Protein AF-0000000084429636 (afdb_homodimer)

Structure (mmCIF, N/CA/C/O backbone):
data_AF-0000000084429636-model_v1
#
loop_
_entity.id
_entity.type
_entity.pdbx_description
1 polymer 'Carbonic anhydrase'
#
loop_
_atom_site.group_PDB
_atom_site.id
_atom_site.type_symbol
_atom_site.label_atom_id
_atom_site.label_alt_id
_atom_site.label_comp_id
_atom_site.label_asym_id
_atom_site.label_entity_id
_atom_site.label_seq_id
_atom_site.pdbx_PDB_ins_code
_atom_site.Cartn_x
_atom_site.Cartn_y
_atom_site.Cartn_z
_atom_site.occupancy
_atom_site.B_iso_or_equiv
_atom_site.auth_seq_id
_atom_site.auth_comp_id
_atom_site.auth_asym_id
_atom_site.auth_atom_id
_atom_site.pdbx_PDB_model_num
ATOM 1 N N . MET A 1 1 ? 0.501 -16.875 -20.344 1 69.06 1 MET A N 1
ATOM 2 C CA . MET A 1 1 ? 1.621 -16.062 -19.891 1 69.06 1 MET A CA 1
ATOM 3 C C . MET A 1 1 ? 1.389 -15.562 -18.469 1 69.06 1 MET A C 1
ATOM 5 O O . MET A 1 1 ? 0.247 -15.336 -18.062 1 69.06 1 MET A O 1
ATOM 9 N N . SER A 1 2 ? 2.426 -15.68 -17.641 1 89.81 2 SER A N 1
ATOM 10 C CA . SER A 1 2 ? 2.277 -15.211 -16.266 1 89.81 2 SER A CA 1
ATOM 11 C C . SER A 1 2 ? 1.94 -13.727 -16.234 1 89.81 2 SER A C 1
ATOM 13 O O . SER A 1 2 ? 2.236 -12.992 -17.172 1 89.81 2 SER A O 1
ATOM 15 N N . VAL A 1 3 ? 1.159 -13.266 -15.359 1 95.81 3 VAL A N 1
ATOM 16 C CA . VAL A 1 3 ? 0.808 -11.859 -15.188 1 95.81 3 VAL A CA 1
ATOM 17 C C . VAL A 1 3 ? 2.078 -11.016 -15.109 1 95.81 3 VAL A C 1
ATOM 19 O O . VAL A 1 3 ? 2.119 -9.898 -15.617 1 95.81 3 VAL A O 1
ATOM 22 N N . ALA A 1 4 ? 3.109 -11.609 -14.586 1 96.56 4 ALA A N 1
ATOM 23 C CA . ALA A 1 4 ? 4.387 -10.914 -14.469 1 96.56 4 ALA A CA 1
ATOM 24 C C . ALA A 1 4 ? 4.934 -10.547 -15.852 1 96.56 4 ALA A C 1
ATOM 26 O O . ALA A 1 4 ? 5.461 -9.445 -16.047 1 96.56 4 ALA A O 1
ATOM 27 N N . LYS A 1 5 ? 4.855 -11.453 -16.781 1 96.69 5 LYS A N 1
ATOM 28 C CA . LYS A 1 5 ? 5.332 -11.172 -18.125 1 96.69 5 LYS A CA 1
ATOM 29 C C . LYS A 1 5 ? 4.516 -10.062 -18.781 1 96.69 5 LYS A C 1
ATOM 31 O O . LYS A 1 5 ? 5.055 -9.258 -19.547 1 96.69 5 LYS A O 1
ATOM 36 N N . GLU A 1 6 ? 3.242 -10.055 -18.531 1 97.94 6 GLU A N 1
ATOM 37 C CA . GLU A 1 6 ? 2.404 -8.961 -19.016 1 97.94 6 GLU A CA 1
ATOM 38 C C . GLU A 1 6 ? 2.836 -7.629 -18.422 1 97.94 6 GLU A C 1
ATOM 40 O O . GLU A 1 6 ? 2.771 -6.594 -19.094 1 97.94 6 GLU A O 1
ATOM 45 N N . PHE A 1 7 ? 3.258 -7.613 -17.125 1 98.56 7 PHE A N 1
ATOM 46 C CA . PHE A 1 7 ? 3.76 -6.402 -16.484 1 98.56 7 PHE A CA 1
ATOM 47 C C . PHE A 1 7 ? 5 -5.887 -17.203 1 98.56 7 PHE A C 1
ATOM 49 O O . PHE A 1 7 ? 5.16 -4.676 -17.375 1 98.56 7 PHE A O 1
ATOM 56 N N . GLU A 1 8 ? 5.84 -6.832 -17.609 1 98.38 8 GLU A N 1
ATOM 57 C CA . GLU A 1 8 ? 7.051 -6.43 -18.312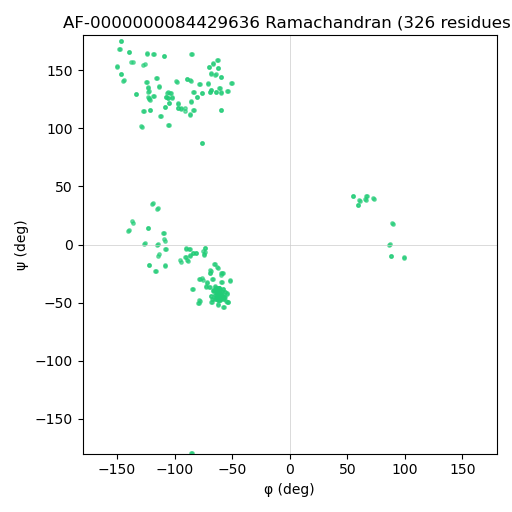 1 98.38 8 GLU A CA 1
ATOM 58 C C . GLU A 1 8 ? 6.707 -5.746 -19.641 1 98.38 8 GLU A C 1
ATOM 60 O O . GLU A 1 8 ? 7.316 -4.738 -20 1 98.38 8 GLU A O 1
ATOM 65 N N . ALA A 1 9 ? 5.789 -6.344 -20.344 1 97.88 9 ALA A N 1
ATOM 66 C CA . ALA A 1 9 ? 5.355 -5.754 -21.609 1 97.88 9 ALA A CA 1
ATOM 67 C C . ALA A 1 9 ? 4.742 -4.375 -21.391 1 97.88 9 ALA A C 1
ATOM 69 O O . ALA A 1 9 ? 5.023 -3.438 -22.141 1 97.88 9 ALA A O 1
ATOM 70 N N . ALA A 1 10 ? 3.893 -4.23 -20.406 1 98.44 10 ALA A N 1
ATOM 71 C CA . ALA A 1 10 ? 3.279 -2.943 -20.094 1 98.44 10 ALA A CA 1
ATOM 72 C C . ALA A 1 10 ? 4.336 -1.923 -19.672 1 98.44 10 ALA A C 1
ATOM 74 O O . ALA A 1 10 ? 4.234 -0.742 -20.016 1 98.44 10 ALA A O 1
ATOM 75 N N . ASN A 1 11 ? 5.305 -2.375 -18.922 1 98.81 11 ASN A N 1
ATOM 76 C CA . ASN A 1 11 ? 6.367 -1.482 -18.469 1 98.81 11 ASN A CA 1
ATOM 77 C C . ASN A 1 11 ? 7.164 -0.919 -19.641 1 98.81 11 ASN A C 1
ATOM 79 O O . ASN A 1 11 ? 7.609 0.229 -19.594 1 98.81 11 ASN A O 1
ATOM 83 N N . ALA A 1 12 ? 7.367 -1.735 -20.625 1 98.38 12 ALA A N 1
ATOM 84 C CA . ALA A 1 12 ? 8.07 -1.252 -21.812 1 98.38 12 ALA A CA 1
ATOM 85 C C . ALA A 1 12 ? 7.363 -0.04 -22.406 1 98.38 12 ALA A C 1
ATOM 87 O O . ALA A 1 12 ? 8.016 0.91 -22.844 1 98.38 12 ALA A O 1
ATOM 88 N N . ASN A 1 13 ? 6.062 -0.051 -22.453 1 98.06 13 ASN A N 1
ATOM 89 C CA . ASN A 1 13 ? 5.293 1.091 -22.922 1 98.06 13 ASN A CA 1
ATOM 90 C C . ASN A 1 13 ? 5.457 2.301 -22.016 1 98.06 13 ASN A C 1
ATOM 92 O O . ASN A 1 13 ? 5.555 3.434 -22.484 1 98.06 13 ASN A O 1
ATOM 96 N N . TYR A 1 14 ? 5.402 2.057 -20.734 1 98.5 14 TYR A N 1
ATOM 97 C CA . TYR A 1 14 ? 5.609 3.105 -19.75 1 98.5 14 TYR A CA 1
ATOM 98 C C . TYR A 1 14 ? 6.973 3.762 -19.938 1 98.5 14 TYR A C 1
ATOM 100 O O . TYR A 1 14 ? 7.086 4.988 -19.922 1 98.5 14 TYR A O 1
ATOM 108 N N . VAL A 1 15 ? 7.977 2.98 -20.125 1 98.5 15 VAL A N 1
ATOM 109 C CA . VAL A 1 15 ? 9.352 3.447 -20.266 1 98.5 15 VAL A CA 1
ATOM 110 C C . VAL A 1 15 ? 9.492 4.316 -21.5 1 98.5 15 VAL A C 1
ATOM 112 O O . VAL A 1 15 ? 10.211 5.312 -21.5 1 98.5 15 VAL A O 1
ATOM 115 N N . ALA A 1 16 ? 8.836 3.965 -22.5 1 98.12 16 ALA A N 1
ATOM 116 C CA . ALA A 1 16 ? 8.961 4.625 -23.797 1 98.12 16 ALA A CA 1
ATOM 117 C C . ALA A 1 16 ? 8.633 6.109 -23.703 1 98.12 16 ALA A C 1
ATOM 119 O O . ALA A 1 16 ? 9.156 6.926 -24.453 1 98.12 16 ALA A O 1
ATOM 120 N N . SER A 1 17 ? 7.848 6.547 -22.734 1 97.19 17 SER A N 1
ATOM 121 C CA . SER A 1 17 ? 7.449 7.945 -22.594 1 97.19 17 SER A CA 1
ATOM 122 C C . SER A 1 17 ? 7.844 8.5 -21.234 1 97.19 17 SER A C 1
ATOM 124 O O . SER A 1 17 ? 7.371 9.57 -20.828 1 97.19 17 SER A O 1
ATOM 126 N N . PHE A 1 18 ? 8.68 7.809 -20.547 1 98.06 18 PHE A N 1
ATOM 127 C CA . PHE A 1 18 ? 9.023 8.172 -19.172 1 98.06 18 PHE A CA 1
ATOM 128 C C . PHE A 1 18 ? 9.969 9.367 -19.141 1 98.06 18 PHE A C 1
ATOM 130 O O . PHE A 1 18 ? 10.984 9.367 -19.844 1 98.06 18 PHE A O 1
ATOM 137 N N . THR A 1 19 ? 9.664 10.445 -18.312 1 98.06 19 THR A N 1
ATOM 138 C CA . THR A 1 19 ? 10.484 11.648 -18.25 1 98.06 19 THR A CA 1
ATOM 139 C C . THR A 1 19 ? 10.688 12.078 -16.797 1 98.06 19 THR A C 1
ATOM 141 O O . THR A 1 19 ? 11.062 13.227 -16.531 1 98.06 19 THR A O 1
ATOM 144 N N . LYS A 1 20 ? 10.492 11.234 -15.82 1 97.81 20 LYS A N 1
ATOM 145 C CA . LYS A 1 20 ? 10.43 11.641 -14.422 1 97.81 20 LYS A CA 1
ATOM 146 C C . LYS A 1 20 ? 11.594 11.055 -13.625 1 97.81 20 LYS A C 1
ATOM 148 O O . LYS A 1 20 ? 11.445 10.734 -12.445 1 97.81 20 LYS A O 1
ATOM 153 N N . GLY A 1 21 ? 12.695 10.891 -14.273 1 98 21 GLY A N 1
ATOM 154 C CA . GLY A 1 21 ? 13.844 10.219 -13.68 1 98 21 GLY A CA 1
ATOM 155 C C . GLY A 1 21 ? 14.578 11.078 -12.672 1 98 21 GLY A C 1
ATOM 156 O O . GLY A 1 21 ? 15.438 10.586 -11.93 1 98 21 GLY A O 1
ATOM 157 N N . ASP A 1 22 ? 14.195 12.406 -12.492 1 97.94 22 ASP A N 1
ATOM 158 C CA . ASP A 1 22 ? 14.945 13.328 -11.641 1 97.94 22 ASP A CA 1
ATOM 159 C C . ASP A 1 22 ? 14.164 13.672 -10.375 1 97.94 22 ASP A C 1
ATOM 161 O O . ASP A 1 22 ? 14.555 14.562 -9.625 1 97.94 22 ASP A O 1
ATOM 165 N N . LEU A 1 23 ? 13.086 12.984 -10.109 1 98.12 23 LEU A N 1
ATOM 166 C CA . LEU A 1 23 ? 12.273 13.258 -8.93 1 98.12 23 LEU A CA 1
ATOM 167 C C . LEU A 1 23 ? 13.055 12.969 -7.656 1 98.12 23 LEU A C 1
ATOM 169 O O . LEU A 1 23 ? 13.82 12.008 -7.594 1 98.12 23 LEU A O 1
ATOM 173 N N . GLN A 1 24 ? 12.789 13.727 -6.691 1 97.12 24 GLN A N 1
ATOM 174 C CA . GLN A 1 24 ? 13.492 13.602 -5.414 1 97.12 24 GLN A CA 1
ATOM 175 C C . GLN A 1 24 ? 12.836 12.547 -4.531 1 97.12 24 GLN A C 1
ATOM 177 O O . GLN A 1 24 ? 11.672 12.188 -4.738 1 97.12 24 GLN A O 1
ATOM 182 N N . LEU A 1 25 ? 13.586 12.133 -3.521 1 97.06 25 LEU A N 1
ATOM 183 C CA . LEU A 1 25 ? 13.188 11.055 -2.627 1 97.06 25 LEU A CA 1
ATOM 184 C C . LEU A 1 25 ? 11.992 11.469 -1.775 1 97.06 25 LEU A C 1
ATOM 186 O O . LEU A 1 25 ? 10.984 10.758 -1.721 1 97.06 25 LEU A O 1
ATOM 190 N N . PRO A 1 26 ? 12.055 12.664 -1.117 1 98.06 26 PRO A N 1
ATOM 191 C CA . PRO A 1 26 ? 10.891 13.047 -0.313 1 98.06 26 PRO A CA 1
ATOM 192 C C . PRO A 1 26 ? 9.68 13.422 -1.167 1 98.06 26 PRO A C 1
ATOM 194 O O . PRO A 1 26 ? 9.828 14.039 -2.221 1 98.06 26 PRO A O 1
ATOM 197 N N . PRO A 1 27 ? 8.508 12.992 -0.752 1 98.5 27 PRO A N 1
ATOM 198 C CA . PRO A 1 27 ? 7.316 13.414 -1.492 1 98.5 27 PRO A CA 1
ATOM 199 C C . PRO A 1 27 ? 7.121 14.93 -1.482 1 98.5 27 PRO A C 1
ATOM 201 O O . PRO A 1 27 ? 7.168 15.555 -0.42 1 98.5 27 PRO A O 1
ATOM 204 N N . GLN A 1 28 ? 6.82 15.438 -2.619 1 97.94 28 GLN A N 1
ATOM 205 C CA . GLN A 1 28 ? 6.832 16.891 -2.791 1 97.94 28 GLN A CA 1
ATOM 206 C C . GLN A 1 28 ? 5.664 17.531 -2.055 1 97.94 28 GLN A C 1
ATOM 208 O O . GLN A 1 28 ? 5.785 18.656 -1.556 1 97.94 28 GLN A O 1
ATOM 213 N N . ARG A 1 29 ? 4.59 16.891 -1.966 1 98.25 29 ARG A N 1
ATOM 214 C CA . ARG A 1 29 ? 3.42 17.516 -1.365 1 98.25 29 ARG A CA 1
ATOM 215 C C . ARG A 1 29 ? 3.369 17.266 0.137 1 98.25 29 ARG A C 1
ATOM 217 O O . ARG A 1 29 ? 2.424 17.672 0.811 1 98.25 29 ARG A O 1
ATOM 224 N N . LYS A 1 30 ? 4.309 16.484 0.672 1 98.5 30 LYS A N 1
ATOM 225 C CA . LYS A 1 30 ? 4.5 16.234 2.096 1 98.5 30 LYS A CA 1
ATOM 226 C C . LYS A 1 30 ? 3.258 15.586 2.709 1 98.5 30 LYS A C 1
ATOM 228 O O . LYS A 1 30 ? 2.859 15.93 3.822 1 98.5 30 LYS A O 1
ATOM 233 N N . VAL A 1 31 ? 2.572 14.688 1.977 1 98.81 31 VAL A N 1
ATOM 234 C CA . VAL A 1 31 ? 1.39 13.977 2.455 1 98.81 31 VAL A CA 1
ATOM 235 C C . VAL A 1 31 ? 1.603 12.469 2.336 1 98.81 31 VAL A C 1
ATOM 237 O O . VAL A 1 31 ? 2.25 12 1.397 1 98.81 31 VAL A O 1
ATOM 240 N N . ALA A 1 32 ? 1.158 11.719 3.314 1 98.88 32 ALA A N 1
ATOM 241 C CA . ALA A 1 32 ? 1.046 10.266 3.271 1 98.88 32 ALA A CA 1
ATOM 242 C C . ALA A 1 32 ? -0.412 9.828 3.156 1 98.88 32 ALA A C 1
ATOM 244 O O . ALA A 1 32 ? -1.267 10.297 3.916 1 98.88 32 ALA A O 1
ATOM 245 N N . VAL A 1 33 ? -0.706 9.008 2.166 1 98.94 33 VAL A N 1
ATOM 246 C CA . VAL A 1 33 ? -2.035 8.438 1.975 1 98.94 33 VAL A CA 1
ATOM 247 C C . VAL A 1 33 ? -2.053 6.988 2.465 1 98.94 33 VAL A C 1
ATOM 249 O O . VAL A 1 33 ? -1.175 6.199 2.115 1 98.94 33 VAL A O 1
ATOM 252 N N . VAL A 1 34 ? -2.957 6.629 3.322 1 98.94 34 VAL A N 1
ATOM 253 C CA . VAL A 1 34 ? -3.221 5.258 3.746 1 98.94 34 VAL A CA 1
ATOM 254 C C . VAL A 1 34 ? -4.547 4.777 3.158 1 98.94 34 VAL A C 1
ATOM 256 O O . VAL A 1 34 ? -5.598 5.363 3.428 1 98.94 34 VAL A O 1
ATOM 259 N N . ALA A 1 35 ? -4.496 3.758 2.352 1 98.94 35 ALA A N 1
ATOM 260 C CA . ALA A 1 35 ? -5.691 3.295 1.653 1 98.94 35 ALA A CA 1
ATOM 261 C C . ALA A 1 35 ? -5.754 1.771 1.616 1 98.94 35 ALA A C 1
ATOM 263 O O . ALA A 1 35 ? -4.77 1.097 1.938 1 98.94 35 ALA A O 1
ATOM 264 N N . CYS A 1 36 ? -6.887 1.248 1.278 1 98.94 36 CYS A N 1
ATOM 265 C CA . CYS A 1 36 ? -7.051 -0.195 1.141 1 98.94 36 CYS A CA 1
ATOM 266 C C . CYS A 1 36 ? -6.305 -0.713 -0.084 1 98.94 36 CYS A C 1
ATOM 268 O O . CYS A 1 36 ? -6.168 0 -1.08 1 98.94 36 CYS A O 1
ATOM 270 N N . MET A 1 37 ? -5.883 -1.955 -0.079 1 98.94 37 MET A N 1
ATOM 271 C CA . MET A 1 37 ? -5.227 -2.645 -1.187 1 98.94 37 MET A CA 1
ATOM 272 C C . MET A 1 37 ? -6.23 -2.986 -2.283 1 98.94 37 MET A C 1
ATOM 274 O O . MET A 1 37 ? -5.848 -3.457 -3.357 1 98.94 37 MET A O 1
ATOM 278 N N . ASP A 1 38 ? -7.477 -2.738 -2.189 1 98.88 38 ASP A N 1
ATOM 279 C CA . ASP A 1 38 ? -8.578 -3.162 -3.051 1 98.88 38 ASP A CA 1
ATOM 280 C C . ASP A 1 38 ? -8.273 -2.861 -4.516 1 98.88 38 ASP A C 1
ATOM 282 O O . ASP A 1 38 ? -7.766 -1.787 -4.844 1 98.88 38 ASP A O 1
ATOM 286 N N . ALA A 1 39 ? -8.641 -3.814 -5.359 1 98.81 39 ALA A N 1
ATOM 287 C CA . ALA A 1 39 ? -8.328 -3.729 -6.785 1 98.81 39 ALA A CA 1
ATOM 288 C C . ALA A 1 39 ? -9.125 -2.617 -7.457 1 98.81 39 ALA A C 1
ATOM 290 O O . ALA A 1 39 ? -8.758 -2.146 -8.539 1 98.81 39 ALA A O 1
ATOM 291 N N . ARG A 1 40 ? -10.25 -2.25 -6.918 1 98.88 40 ARG A N 1
ATOM 292 C CA . ARG A 1 40 ? -11.133 -1.265 -7.531 1 98.88 40 ARG A CA 1
ATOM 293 C C . ARG A 1 40 ? -10.703 0.154 -7.172 1 98.88 40 ARG A C 1
ATOM 295 O O . ARG A 1 40 ? -11.219 1.124 -7.73 1 98.88 40 ARG A O 1
ATOM 302 N N . LEU A 1 41 ? -9.703 0.333 -6.254 1 98.75 41 LEU A N 1
ATOM 303 C CA . LEU A 1 41 ? -9.227 1.627 -5.781 1 98.75 41 LEU A CA 1
ATOM 304 C C . LEU A 1 41 ? -7.805 1.897 -6.27 1 98.75 41 LEU A C 1
ATOM 306 O O . LEU A 1 41 ? -6.867 1.196 -5.883 1 98.75 41 LEU A O 1
ATOM 310 N N . ASP A 1 42 ? -7.633 2.836 -7.16 1 98.56 42 ASP A N 1
ATOM 311 C CA . ASP A 1 42 ? -6.336 3.377 -7.559 1 98.56 42 ASP A CA 1
ATOM 312 C C . ASP A 1 42 ? -6.117 4.766 -6.965 1 98.56 42 ASP A C 1
ATOM 314 O O . ASP A 1 42 ? -6.625 5.758 -7.488 1 98.56 42 ASP A O 1
ATOM 318 N N . PRO A 1 43 ? -5.312 4.848 -5.918 1 98.75 43 PRO A N 1
ATOM 319 C CA . PRO A 1 43 ? -5.191 6.125 -5.211 1 98.75 43 PRO A CA 1
ATOM 320 C C . PRO A 1 43 ? -4.734 7.262 -6.121 1 98.75 43 PRO A C 1
ATOM 322 O O . PRO A 1 43 ? -5.207 8.398 -5.98 1 98.75 43 PRO A O 1
ATOM 325 N N . ALA A 1 44 ? -3.822 7 -7.047 1 98.69 44 ALA A N 1
ATOM 326 C CA . ALA A 1 44 ? -3.32 8.062 -7.91 1 98.69 44 ALA A CA 1
ATOM 327 C C . ALA A 1 44 ? -4.438 8.641 -8.773 1 98.69 44 ALA A C 1
ATOM 329 O O . ALA A 1 44 ? -4.574 9.867 -8.883 1 98.69 44 ALA A O 1
ATOM 330 N N . ARG A 1 45 ? -5.258 7.82 -9.367 1 98.31 45 ARG A N 1
ATOM 331 C CA . ARG A 1 45 ? -6.363 8.273 -10.203 1 98.31 45 ARG A CA 1
ATOM 332 C C . ARG A 1 45 ? -7.43 8.977 -9.367 1 98.31 45 ARG A C 1
ATOM 334 O O . ARG A 1 45 ? -7.883 10.062 -9.719 1 98.31 45 ARG A O 1
ATOM 341 N N . VAL A 1 46 ? -7.812 8.367 -8.258 1 98.75 46 VAL A N 1
ATOM 342 C CA . VAL A 1 46 ? -8.906 8.828 -7.414 1 98.75 46 VAL A CA 1
ATOM 343 C C . VAL A 1 46 ? -8.562 10.188 -6.812 1 98.75 46 VAL A C 1
ATOM 345 O O . VAL A 1 46 ? -9.43 11.062 -6.695 1 98.75 46 VAL A O 1
ATOM 348 N N . LEU A 1 47 ? -7.27 10.375 -6.477 1 98.81 47 LEU A N 1
ATOM 349 C CA . LEU A 1 47 ? -6.879 11.555 -5.719 1 98.81 47 LEU A CA 1
ATOM 350 C C . LEU A 1 47 ? -6.113 12.539 -6.602 1 98.81 47 LEU A C 1
ATOM 352 O O . LEU A 1 47 ? -5.715 13.609 -6.145 1 98.81 47 LEU A O 1
ATOM 356 N N . GLY A 1 48 ? -5.836 12.211 -7.848 1 98.38 48 GLY A N 1
ATOM 357 C CA . GLY A 1 48 ? -5.117 13.094 -8.75 1 98.38 48 GLY A CA 1
ATOM 358 C C . GLY A 1 48 ? -3.639 13.203 -8.43 1 98.38 48 GLY A C 1
ATOM 359 O O . GLY A 1 48 ? -3.078 14.305 -8.453 1 98.38 48 GLY A O 1
ATOM 360 N N . LEU A 1 49 ? -3.02 12.133 -8.062 1 98.56 49 LEU A N 1
ATOM 361 C CA . LEU A 1 49 ? -1.602 12.125 -7.719 1 98.56 49 LEU A CA 1
ATOM 362 C C . LEU A 1 49 ? -0.747 11.852 -8.953 1 98.56 49 LEU A C 1
ATOM 364 O O . LEU A 1 49 ? -1.122 11.047 -9.805 1 98.56 49 LEU A O 1
ATOM 368 N N . GLU A 1 50 ? 0.371 12.5 -9.023 1 98.06 50 GLU A N 1
ATOM 369 C CA . GLU A 1 50 ? 1.455 12.188 -9.945 1 98.06 50 GLU A CA 1
ATOM 370 C C . GLU A 1 50 ? 2.652 11.594 -9.211 1 98.06 50 GLU A C 1
ATOM 372 O O . GLU A 1 50 ? 2.746 11.695 -7.984 1 98.06 50 GLU A O 1
ATOM 377 N N . GLU A 1 51 ? 3.555 10.914 -10 1 98.44 51 GLU A N 1
ATOM 378 C CA . GLU A 1 51 ? 4.793 10.43 -9.398 1 98.44 51 GLU A CA 1
ATOM 379 C C . GLU A 1 51 ? 5.539 11.555 -8.688 1 98.44 51 GLU A C 1
ATOM 381 O O . GLU A 1 51 ? 5.641 12.664 -9.219 1 98.44 51 GLU A O 1
ATOM 386 N N . GLY A 1 52 ? 5.945 11.305 -7.5 1 98.62 52 GLY A N 1
ATOM 387 C CA . GLY A 1 52 ? 6.688 12.281 -6.715 1 98.62 52 GLY A CA 1
ATOM 388 C C . GLY A 1 52 ? 5.82 13.023 -5.715 1 98.62 52 GLY A C 1
ATOM 389 O O . GLY A 1 52 ? 6.336 13.688 -4.812 1 98.62 52 GLY A O 1
ATOM 390 N N . ASP A 1 53 ? 4.508 12.93 -5.773 1 98.56 53 ASP A N 1
ATOM 391 C CA . ASP A 1 53 ? 3.596 13.781 -5.02 1 98.56 53 ASP A CA 1
ATOM 392 C C . ASP A 1 53 ? 3.492 13.32 -3.566 1 98.56 53 ASP A C 1
ATOM 394 O O . ASP A 1 53 ? 3.59 14.133 -2.645 1 98.56 53 ASP A O 1
ATOM 398 N N . ALA A 1 54 ? 3.244 12.055 -3.297 1 98.88 54 ALA A N 1
ATOM 399 C CA . ALA A 1 54 ? 2.824 11.578 -1.982 1 98.88 54 ALA A CA 1
ATOM 400 C C . ALA A 1 54 ? 3.375 10.18 -1.702 1 98.88 54 ALA A C 1
ATOM 402 O O . ALA A 1 54 ? 3.561 9.383 -2.625 1 98.88 54 ALA A O 1
ATOM 403 N N . HIS A 1 55 ? 3.691 9.867 -0.459 1 98.94 55 HIS A N 1
ATOM 404 C CA . HIS A 1 55 ? 3.781 8.469 -0.06 1 98.94 55 HIS A CA 1
ATOM 405 C C . HIS A 1 55 ? 2.408 7.801 -0.071 1 98.94 55 HIS A C 1
ATOM 407 O O . HIS A 1 55 ? 1.423 8.391 0.377 1 98.94 55 HIS A O 1
ATOM 413 N N . VAL A 1 56 ? 2.32 6.633 -0.655 1 98.94 56 VAL A N 1
ATOM 414 C CA . VAL A 1 56 ? 1.067 5.887 -0.669 1 98.94 56 VAL A CA 1
ATOM 415 C C . VAL A 1 56 ? 1.268 4.527 0 1 98.94 56 VAL A C 1
ATOM 417 O O . VAL A 1 56 ? 2.074 3.715 -0.46 1 98.94 56 VAL A O 1
ATOM 420 N N . ILE A 1 57 ? 0.597 4.32 1.104 1 99 57 ILE A N 1
ATOM 421 C CA . ILE A 1 57 ? 0.587 3.088 1.883 1 99 57 ILE A CA 1
ATOM 422 C C . ILE A 1 57 ? -0.736 2.355 1.673 1 99 57 ILE A C 1
ATOM 424 O O . ILE A 1 57 ? -1.808 2.957 1.773 1 99 57 ILE A O 1
ATOM 428 N N . ARG A 1 58 ? -0.648 1.068 1.277 1 98.94 58 ARG A N 1
ATOM 429 C CA . ARG A 1 58 ? -1.853 0.295 0.991 1 98.94 58 ARG A CA 1
ATOM 430 C C . ARG A 1 58 ? -1.792 -1.078 1.651 1 98.94 58 ARG A C 1
ATOM 432 O O . ARG A 1 58 ? -0.787 -1.783 1.54 1 98.94 58 ARG A O 1
ATOM 439 N N . ASN A 1 59 ? -2.809 -1.447 2.352 1 98.94 59 ASN A N 1
ATOM 440 C CA . ASN A 1 59 ? -2.986 -2.76 2.965 1 98.94 59 ASN A CA 1
ATOM 441 C C . ASN A 1 59 ? -4.453 -3.172 2.994 1 98.94 59 ASN A C 1
ATOM 443 O O . ASN A 1 59 ? -5.316 -2.443 2.5 1 98.94 59 ASN A O 1
ATOM 447 N N . ALA A 1 60 ? -4.691 -4.441 3.461 1 98.88 60 ALA A N 1
ATOM 448 C CA . ALA A 1 60 ? -6.078 -4.887 3.572 1 98.88 60 ALA A CA 1
ATOM 449 C C . ALA A 1 60 ? -6.871 -3.979 4.512 1 98.88 60 ALA A C 1
ATOM 451 O O . ALA A 1 60 ? -6.531 -3.844 5.688 1 98.88 60 ALA A O 1
ATOM 452 N N . GLY A 1 61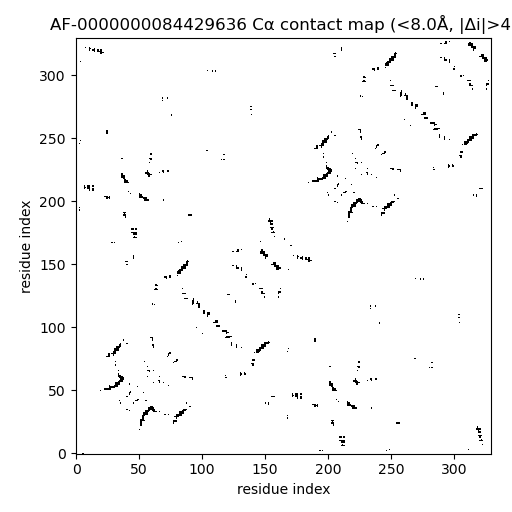 ? -7.891 -3.283 3.932 1 98.81 61 GLY A N 1
ATOM 453 C CA . GLY A 1 61 ? -8.781 -2.447 4.715 1 98.81 61 GLY A CA 1
ATOM 454 C C . GLY A 1 61 ? -8.273 -1.028 4.887 1 98.81 61 GLY A C 1
ATOM 455 O O . GLY A 1 61 ? -8.977 -0.174 5.434 1 98.81 61 GLY A O 1
ATOM 456 N N . GLY A 1 62 ? -6.973 -0.763 4.48 1 98.88 62 GLY A N 1
ATOM 457 C CA . GLY A 1 62 ? -6.414 0.556 4.723 1 98.88 62 GLY A CA 1
ATOM 458 C C . GLY A 1 62 ? -6.238 0.867 6.199 1 98.88 62 GLY A C 1
ATOM 459 O O . GLY A 1 62 ? -6.453 2.002 6.629 1 98.88 62 GLY A O 1
ATOM 460 N N . ARG A 1 63 ? -5.855 -0.047 6.973 1 98.88 63 ARG A N 1
ATOM 461 C CA . ARG A 1 63 ? -5.832 0.09 8.43 1 98.88 63 ARG A CA 1
ATOM 462 C C . ARG A 1 63 ? -4.559 0.786 8.891 1 98.88 63 ARG A C 1
ATOM 464 O O . ARG A 1 63 ? -3.453 0.361 8.547 1 98.88 63 ARG A O 1
ATOM 471 N N . VAL A 1 64 ? -4.738 1.763 9.719 1 98.81 64 VAL A N 1
ATOM 472 C CA . VAL A 1 64 ? -3.635 2.572 10.219 1 98.81 64 VAL A CA 1
ATOM 473 C C . VAL A 1 64 ? -2.77 1.738 11.164 1 98.81 64 VAL A C 1
ATOM 475 O O . VAL A 1 64 ? -1.545 1.877 11.172 1 98.81 64 VAL A O 1
ATOM 478 N N . SER A 1 65 ? -3.354 0.868 11.945 1 98.06 65 SER A N 1
ATOM 479 C CA . SER A 1 65 ? -2.58 0.047 12.867 1 98.06 65 SER A CA 1
ATOM 480 C C . SER A 1 65 ? -1.552 -0.801 12.133 1 98.06 65 SER A C 1
ATOM 482 O O . SER A 1 65 ? -0.47 -1.075 12.656 1 98.06 65 SER A O 1
ATOM 484 N N . ASP A 1 66 ? -1.902 -1.201 10.914 1 98.25 66 ASP A N 1
ATOM 485 C CA . ASP A 1 66 ? -1.027 -2.006 10.07 1 98.25 66 ASP A CA 1
ATOM 486 C C . ASP A 1 66 ? -0.086 -1.121 9.258 1 98.25 66 ASP A C 1
ATOM 488 O O . ASP A 1 66 ? 0.777 -1.623 8.531 1 98.25 66 ASP A O 1
ATOM 492 N N . ALA A 1 67 ? -0.221 0.196 9.344 1 98.75 67 ALA A N 1
ATOM 493 C CA . ALA A 1 67 ? 0.543 1.131 8.523 1 98.75 67 ALA A CA 1
ATOM 494 C C . ALA A 1 67 ? 1.48 1.976 9.383 1 98.75 67 ALA A C 1
ATOM 496 O O . ALA A 1 67 ? 2.242 2.793 8.859 1 98.75 67 ALA A O 1
ATOM 497 N N . LEU A 1 68 ? 1.534 1.819 10.68 1 98.31 68 LEU A N 1
ATOM 498 C CA . LEU A 1 68 ? 2.215 2.729 11.594 1 98.31 68 LEU A CA 1
ATOM 499 C C . LEU A 1 68 ? 3.711 2.779 11.297 1 98.31 68 LEU A C 1
ATOM 501 O O . LEU A 1 68 ? 4.305 3.859 11.258 1 98.31 68 LEU A O 1
ATOM 505 N N . ARG A 1 69 ? 4.297 1.609 11.078 1 98.12 69 ARG A N 1
ATOM 506 C CA . ARG A 1 69 ? 5.719 1.561 10.742 1 98.12 69 ARG A CA 1
ATOM 507 C C . ARG A 1 69 ? 6.035 2.467 9.562 1 98.12 69 ARG A C 1
ATOM 509 O O . ARG A 1 69 ? 6.977 3.26 9.617 1 98.12 69 ARG A O 1
ATOM 516 N N . SER A 1 70 ? 5.262 2.346 8.5 1 98.88 70 SER A N 1
ATOM 517 C CA . SER A 1 70 ? 5.461 3.115 7.277 1 98.88 70 SER A CA 1
ATOM 518 C C . SER A 1 70 ? 5.207 4.602 7.512 1 98.88 70 SER A C 1
ATOM 520 O O . SER A 1 70 ? 5.938 5.449 6.996 1 98.88 70 SER A O 1
ATOM 522 N N . ILE A 1 71 ? 4.191 4.906 8.32 1 98.81 71 ILE A N 1
ATOM 523 C CA . ILE A 1 71 ? 3.854 6.293 8.625 1 98.81 71 ILE A CA 1
ATOM 524 C C . ILE A 1 71 ? 4.996 6.953 9.391 1 98.81 71 ILE A C 1
ATOM 526 O O . ILE A 1 71 ? 5.398 8.078 9.078 1 98.81 71 ILE A O 1
ATOM 530 N N . ILE A 1 72 ? 5.52 6.281 10.398 1 98.44 72 ILE A N 1
ATOM 531 C CA . ILE A 1 72 ? 6.609 6.805 11.219 1 98.44 72 ILE A CA 1
ATOM 532 C C . ILE A 1 72 ? 7.828 7.082 10.336 1 98.44 72 ILE A C 1
ATOM 534 O O . ILE A 1 72 ? 8.422 8.156 10.414 1 98.44 72 ILE A O 1
ATOM 538 N N . ILE A 1 73 ? 8.148 6.156 9.484 1 98.62 73 ILE A N 1
ATOM 539 C CA . ILE A 1 73 ? 9.281 6.336 8.586 1 98.62 73 ILE A CA 1
ATOM 540 C C . ILE A 1 73 ? 9.023 7.523 7.66 1 98.62 73 ILE A C 1
ATOM 542 O O . ILE A 1 73 ? 9.898 8.359 7.449 1 98.62 73 ILE A O 1
ATOM 546 N N . SER A 1 74 ? 7.824 7.574 7.09 1 98.69 74 SER A N 1
ATOM 547 C CA . SER A 1 74 ? 7.43 8.641 6.184 1 98.69 74 SER A CA 1
ATOM 548 C C . SER A 1 74 ? 7.613 10.016 6.828 1 98.69 74 SER A C 1
ATOM 550 O O . SER A 1 74 ? 8.078 10.953 6.184 1 98.69 74 SER A O 1
ATOM 552 N N . GLN A 1 75 ? 7.262 10.164 8.078 1 98.38 75 GLN A N 1
ATOM 553 C CA . GLN A 1 75 ? 7.344 11.438 8.789 1 98.38 75 GLN A CA 1
ATOM 554 C C . GLN A 1 75 ? 8.781 11.727 9.227 1 98.38 75 GLN A C 1
ATOM 556 O O . GLN A 1 75 ? 9.297 12.82 8.977 1 98.38 75 GLN A O 1
ATOM 561 N N . GLN A 1 76 ? 9.461 10.797 9.82 1 97.12 76 GLN A N 1
ATOM 562 C CA . GLN A 1 76 ? 10.734 11.016 10.492 1 97.12 76 GLN A CA 1
ATOM 563 C C . GLN A 1 76 ? 11.867 11.156 9.484 1 97.12 76 GLN A C 1
ATOM 565 O O . GLN A 1 76 ? 12.836 11.891 9.719 1 97.12 76 GLN A O 1
ATOM 570 N N . LEU A 1 77 ? 11.719 10.516 8.328 1 97.12 77 LEU A N 1
ATOM 571 C CA . LEU A 1 77 ? 12.867 10.477 7.434 1 97.12 77 LEU A CA 1
ATOM 572 C C . LEU A 1 77 ? 12.555 11.195 6.121 1 97.12 77 LEU A C 1
ATOM 574 O O . LEU A 1 77 ? 13.469 11.672 5.441 1 97.12 77 LEU A O 1
ATOM 578 N N . LEU A 1 78 ? 11.227 11.297 5.809 1 97.31 78 LEU A N 1
ATOM 579 C CA . LEU A 1 78 ? 10.945 11.781 4.461 1 97.31 78 LEU A CA 1
ATOM 580 C C . LEU A 1 78 ? 10.008 12.984 4.504 1 97.31 78 LEU A C 1
ATOM 582 O O . LEU A 1 78 ? 9.531 13.445 3.463 1 97.31 78 LEU A O 1
ATOM 586 N N . GLY A 1 79 ? 9.602 13.438 5.617 1 97.31 79 GLY A N 1
ATOM 587 C CA . GLY A 1 79 ? 9.156 14.805 5.824 1 97.31 79 GLY A CA 1
ATOM 588 C C . GLY A 1 79 ? 7.668 14.984 5.57 1 97.31 79 GLY A C 1
ATOM 589 O O . GLY A 1 79 ? 7.191 16.109 5.438 1 97.31 79 GLY A O 1
ATOM 590 N N . THR A 1 80 ? 6.879 13.953 5.555 1 98.5 80 THR A N 1
ATOM 591 C CA . THR A 1 80 ? 5.441 14.148 5.387 1 98.5 80 THR A CA 1
ATOM 592 C C . THR A 1 80 ? 4.84 14.82 6.617 1 98.5 80 THR A C 1
ATOM 594 O O . THR A 1 80 ? 5.285 14.578 7.742 1 98.5 80 THR A O 1
ATOM 597 N N . ARG A 1 81 ? 3.768 15.664 6.34 1 98.5 81 ARG A N 1
ATOM 598 C CA . ARG A 1 81 ? 3.199 16.469 7.406 1 98.5 81 ARG A CA 1
ATOM 599 C C . ARG A 1 81 ? 1.677 16.516 7.312 1 98.5 81 ARG A C 1
ATOM 601 O O . ARG A 1 81 ? 1.038 17.391 7.898 1 98.5 81 ARG A O 1
ATOM 608 N N . GLU A 1 82 ? 1.11 15.75 6.57 1 98.69 82 GLU A N 1
ATOM 609 C CA . GLU A 1 82 ? -0.326 15.516 6.453 1 98.69 82 GLU A CA 1
ATOM 610 C C . GLU A 1 82 ? -0.627 14.047 6.156 1 98.69 82 GLU A C 1
ATOM 612 O O . GLU A 1 82 ? 0.159 13.367 5.492 1 98.69 82 GLU A O 1
ATOM 617 N N . ILE A 1 83 ? -1.708 13.508 6.77 1 98.81 83 ILE A N 1
ATOM 618 C CA . ILE A 1 83 ? -2.113 12.125 6.523 1 98.81 83 ILE A CA 1
ATOM 619 C C . ILE A 1 83 ? -3.553 12.094 6.016 1 98.81 83 ILE A C 1
ATOM 621 O O . ILE A 1 83 ? -4.426 12.773 6.555 1 98.81 83 ILE A O 1
ATOM 625 N N . VAL A 1 84 ? -3.781 11.398 4.973 1 98.88 84 VAL A N 1
ATOM 626 C CA . VAL A 1 84 ? -5.117 11.156 4.426 1 98.88 84 VAL A CA 1
ATOM 627 C C . VAL A 1 84 ? -5.426 9.664 4.449 1 98.88 84 VAL A C 1
ATOM 629 O O . VAL A 1 84 ? -4.613 8.852 4 1 98.88 84 VAL A O 1
ATOM 632 N N . ILE A 1 85 ? -6.539 9.297 5.012 1 98.88 85 ILE A N 1
ATOM 633 C CA . ILE A 1 85 ? -7.004 7.914 5.082 1 98.88 85 ILE A CA 1
ATOM 634 C C . ILE A 1 85 ? -8.156 7.707 4.105 1 98.88 85 ILE A C 1
ATOM 636 O O . ILE A 1 85 ? -9.094 8.508 4.055 1 98.88 85 ILE A O 1
ATOM 640 N N . VAL A 1 86 ? -8.055 6.629 3.291 1 98.88 86 VAL A N 1
ATOM 641 C CA . VAL A 1 86 ? -9.117 6.348 2.33 1 98.88 86 VAL A CA 1
ATOM 642 C C . VAL A 1 86 ? -9.57 4.898 2.477 1 98.88 86 VAL A C 1
ATOM 644 O O . VAL A 1 86 ? -8.898 3.979 2.014 1 98.88 86 VAL A O 1
ATOM 647 N N . HIS A 1 87 ? -10.688 4.66 3.137 1 98.88 87 HIS A N 1
ATOM 648 C CA . HIS A 1 87 ? -11.422 3.4 3.061 1 98.88 87 HIS A CA 1
ATOM 649 C C . HIS A 1 87 ? -12.367 3.387 1.864 1 98.88 87 HIS A C 1
ATOM 651 O O . HIS A 1 87 ? -12.367 4.316 1.057 1 98.88 87 HIS A O 1
ATOM 657 N N . HIS A 1 88 ? -13.125 2.275 1.68 1 98.94 88 HIS A N 1
ATOM 658 C CA . HIS A 1 88 ? -13.969 2.256 0.495 1 98.94 88 HIS A CA 1
ATOM 659 C C . HIS A 1 88 ? -15.227 1.427 0.731 1 98.94 88 HIS A C 1
ATOM 661 O O . HIS A 1 88 ? -15.234 0.533 1.58 1 98.94 88 HIS A O 1
ATOM 667 N N . THR A 1 89 ? -16.266 1.739 0.037 1 98.75 89 THR A N 1
ATOM 668 C CA . THR A 1 89 ? -17.5 0.991 0.122 1 98.75 89 THR A CA 1
ATOM 669 C C . THR A 1 89 ? -17.328 -0.42 -0.433 1 98.75 89 THR A C 1
ATOM 671 O O . THR A 1 89 ? -16.422 -0.673 -1.222 1 98.75 89 THR A O 1
ATOM 674 N N . ASN A 1 90 ? -18.219 -1.379 0.044 1 98.25 90 ASN A N 1
ATOM 675 C CA . ASN A 1 90 ? -18.188 -2.766 -0.408 1 98.25 90 ASN A CA 1
ATOM 676 C C . ASN A 1 90 ? -16.812 -3.383 -0.225 1 98.25 90 ASN A C 1
ATOM 678 O O . ASN A 1 90 ? -16.281 -4.008 -1.145 1 98.25 90 ASN A O 1
ATOM 682 N N . CYS A 1 91 ? -16.203 -3.109 0.886 1 98.69 91 CYS A N 1
ATOM 683 C CA . CYS A 1 91 ? -14.883 -3.617 1.235 1 98.69 91 CYS A CA 1
ATOM 684 C C . CYS A 1 91 ? -14.969 -5.062 1.712 1 98.69 91 CYS A C 1
ATOM 686 O O . CYS A 1 91 ? -15.867 -5.422 2.473 1 98.69 91 CYS A O 1
ATOM 688 N N . GLY A 1 92 ? -14.039 -5.828 1.273 1 97.94 92 GLY A N 1
ATOM 689 C CA . GLY A 1 92 ? -14 -7.215 1.706 1 97.94 92 GLY A CA 1
ATOM 690 C C . GLY A 1 92 ? -13.859 -7.371 3.209 1 97.94 92 GLY A C 1
ATOM 691 O O . GLY A 1 92 ? -14.297 -8.367 3.781 1 97.94 92 GLY A O 1
ATOM 692 N N . MET A 1 93 ? -13.289 -6.406 3.885 1 98.38 93 MET A N 1
ATOM 693 C CA . MET A 1 93 ? -13.055 -6.473 5.324 1 98.38 93 MET A CA 1
ATOM 694 C C . MET A 1 93 ? -14.375 -6.504 6.086 1 98.38 93 MET A C 1
ATOM 696 O O . MET A 1 93 ? -14.414 -6.844 7.27 1 98.38 93 MET A O 1
ATOM 700 N N . LEU A 1 94 ? -15.469 -6.141 5.438 1 98.12 94 LEU A N 1
ATOM 701 C CA . LEU A 1 94 ? -16.797 -6.141 6.043 1 98.12 94 LEU A CA 1
ATOM 702 C C . LEU A 1 94 ? -17.391 -7.543 6.031 1 98.12 94 LEU A C 1
ATOM 704 O O . LEU A 1 94 ? -18.406 -7.793 6.688 1 98.12 94 LEU A O 1
ATOM 708 N N . THR A 1 95 ? -16.766 -8.484 5.391 1 97.31 95 THR A N 1
ATOM 709 C CA . THR A 1 95 ? -17.438 -9.727 5.039 1 97.31 95 THR A CA 1
ATOM 710 C C . THR A 1 95 ? -16.938 -10.883 5.891 1 97.31 95 THR A C 1
ATOM 712 O O . THR A 1 95 ? -17.312 -12.039 5.676 1 97.31 95 THR A O 1
ATOM 715 N N . PHE A 1 96 ? -16.062 -10.625 6.82 1 97.69 96 PHE A N 1
ATOM 716 C CA . PHE A 1 96 ? -15.547 -11.703 7.652 1 97.69 96 PHE A CA 1
ATOM 717 C C . PHE A 1 96 ? -15.227 -11.195 9.055 1 97.69 96 PHE A C 1
ATOM 719 O O . PHE A 1 96 ? -15.305 -9.992 9.32 1 97.69 96 PHE A O 1
ATOM 726 N N . THR A 1 97 ? -14.977 -12.07 9.969 1 97.38 97 THR A N 1
ATOM 727 C CA . THR A 1 97 ? -14.484 -11.805 11.312 1 97.38 97 THR A CA 1
ATOM 728 C C . THR A 1 97 ? -13.125 -12.461 11.539 1 97.38 97 THR A C 1
ATOM 730 O O . THR A 1 97 ? -12.719 -13.328 10.766 1 97.38 97 THR A O 1
ATOM 733 N N . ASP A 1 98 ? -12.469 -12 12.594 1 97.5 98 ASP A N 1
ATOM 734 C CA . ASP A 1 98 ? -11.195 -12.633 12.93 1 97.5 98 ASP A CA 1
ATOM 735 C C . ASP A 1 98 ? -11.367 -14.133 13.148 1 97.5 98 ASP A C 1
ATOM 737 O O . ASP A 1 98 ? -10.578 -14.938 12.641 1 97.5 98 ASP A O 1
ATOM 741 N N . GLU A 1 99 ? -12.422 -14.461 13.891 1 97.12 99 GLU A N 1
ATOM 742 C CA . GLU A 1 99 ? -12.688 -15.875 14.141 1 97.12 99 GLU A CA 1
ATOM 743 C C . GLU A 1 99 ? -12.953 -16.625 12.844 1 97.12 99 GLU A C 1
ATOM 745 O O . GLU A 1 99 ? -12.453 -17.734 12.648 1 97.12 99 GLU A O 1
ATOM 750 N N . GLY A 1 100 ? -13.719 -16.031 11.984 1 97.44 100 GLY A N 1
ATOM 751 C CA . GLY A 1 100 ? -14.055 -16.656 10.719 1 97.44 100 GLY A CA 1
ATOM 752 C C . GLY A 1 100 ? -12.844 -16.953 9.852 1 97.44 100 GLY A C 1
ATOM 753 O O . GLY A 1 100 ? -12.703 -18.062 9.328 1 97.44 100 GLY A O 1
ATOM 754 N N . ILE A 1 101 ? -11.984 -16.016 9.703 1 97.56 101 ILE A N 1
ATOM 755 C CA . ILE A 1 101 ? -10.836 -16.219 8.828 1 97.56 101 ILE A CA 1
ATOM 756 C C . ILE A 1 101 ? -9.844 -17.188 9.484 1 97.56 101 ILE A C 1
ATOM 758 O O . ILE A 1 101 ? -9.188 -17.969 8.805 1 97.56 101 ILE A O 1
ATOM 762 N N . ARG A 1 102 ? -9.688 -17.125 10.773 1 97.62 102 ARG A N 1
ATOM 763 C CA . ARG A 1 102 ? -8.828 -18.078 11.477 1 97.62 102 ARG A CA 1
ATOM 764 C C . ARG A 1 102 ? -9.305 -19.516 11.258 1 97.62 102 ARG A C 1
ATOM 766 O O . ARG A 1 102 ? -8.5 -20.406 11 1 97.62 102 ARG A O 1
ATOM 773 N N . ASP A 1 103 ? -10.594 -19.719 11.344 1 97.75 103 ASP A N 1
ATOM 774 C CA . ASP A 1 103 ? -11.172 -21.047 11.102 1 97.75 103 ASP A CA 1
ATOM 775 C C . ASP A 1 103 ? -10.906 -21.5 9.672 1 97.75 103 ASP A C 1
ATOM 777 O O . ASP A 1 103 ? -10.594 -22.672 9.438 1 97.75 103 ASP A O 1
ATOM 781 N N . LYS A 1 104 ? -11.078 -20.594 8.797 1 97.62 104 LYS A N 1
ATOM 782 C CA . LYS A 1 104 ? -10.844 -20.938 7.395 1 97.62 104 LYS A CA 1
ATOM 783 C C . LYS A 1 104 ? -9.391 -21.359 7.168 1 97.62 104 LYS A C 1
ATOM 785 O O . LYS A 1 104 ? -9.133 -22.359 6.492 1 97.62 104 LYS A O 1
ATOM 790 N N . ILE A 1 105 ? -8.469 -20.609 7.699 1 97.38 105 ILE A N 1
ATOM 791 C CA . ILE A 1 105 ? -7.047 -20.891 7.527 1 97.38 105 ILE A CA 1
ATOM 792 C C . ILE A 1 105 ? -6.707 -22.219 8.18 1 97.38 105 ILE A C 1
ATOM 794 O O . ILE A 1 105 ? -5.945 -23.016 7.621 1 97.38 105 ILE A O 1
ATOM 798 N N . ARG A 1 106 ? -7.277 -22.469 9.328 1 97.44 106 ARG A N 1
ATOM 799 C CA . ARG A 1 106 ? -7.082 -23.75 9.984 1 97.44 106 ARG A CA 1
ATOM 800 C C . ARG A 1 106 ? -7.57 -24.906 9.102 1 97.44 106 ARG A C 1
ATOM 802 O O . ARG A 1 106 ? -6.891 -25.922 8.977 1 97.44 106 ARG A O 1
ATOM 809 N N . ALA A 1 107 ? -8.648 -24.734 8.578 1 97.44 107 ALA A N 1
ATOM 810 C CA . ALA A 1 107 ? -9.25 -25.781 7.746 1 97.44 107 ALA A CA 1
ATOM 811 C C . ALA A 1 107 ? -8.461 -25.969 6.453 1 97.44 107 ALA A C 1
ATOM 813 O O . ALA A 1 107 ? -8.219 -27.094 6.035 1 97.44 107 ALA A O 1
ATOM 814 N N . ASP A 1 108 ? -8.094 -24.859 5.824 1 96.44 108 ASP A N 1
ATOM 815 C CA . ASP A 1 108 ? -7.52 -24.906 4.484 1 96.44 108 ASP A CA 1
ATOM 816 C C . ASP A 1 108 ? -6.02 -25.188 4.539 1 96.44 108 ASP A C 1
ATOM 818 O O . ASP A 1 108 ? -5.48 -25.891 3.68 1 96.44 108 ASP A O 1
ATOM 822 N N . LEU A 1 109 ? -5.375 -24.609 5.527 1 96.62 109 LEU A N 1
ATOM 823 C CA . LEU A 1 109 ? -3.918 -24.656 5.543 1 96.62 109 LEU A CA 1
ATOM 824 C C . LEU A 1 109 ? -3.418 -25.484 6.727 1 96.62 109 LEU A C 1
ATOM 826 O O . LEU A 1 109 ? -2.217 -25.734 6.844 1 96.62 109 LEU A O 1
ATOM 830 N N . HIS A 1 110 ? -4.293 -25.844 7.625 1 97.25 110 HIS A N 1
ATOM 831 C CA . HIS A 1 110 ? -3.949 -26.594 8.828 1 97.25 110 HIS A CA 1
ATOM 832 C C . HIS A 1 110 ? -2.939 -25.828 9.68 1 97.25 110 HIS A C 1
ATOM 834 O O . HIS A 1 110 ? -1.984 -26.422 10.195 1 97.25 110 HIS A O 1
ATOM 840 N N . GLN A 1 111 ? -3.086 -24.547 9.648 1 96.94 111 GLN A N 1
ATOM 841 C CA . GLN A 1 111 ? -2.221 -23.656 10.422 1 96.94 111 GLN A CA 1
ATOM 842 C C . GLN A 1 111 ? -3.014 -22.906 11.484 1 96.94 111 GLN A C 1
ATOM 844 O O . GLN A 1 111 ? -4.156 -22.5 11.242 1 96.94 111 GLN A O 1
ATOM 849 N N . ASN A 1 112 ? -2.369 -22.719 12.641 1 95.44 112 ASN A N 1
ATOM 850 C CA . ASN A 1 112 ? -2.934 -21.875 13.695 1 95.44 112 ASN A CA 1
ATOM 851 C C . ASN A 1 112 ? -2.412 -20.438 13.609 1 95.44 112 ASN A C 1
ATOM 853 O O . ASN A 1 112 ? -1.21 -20.203 13.734 1 95.44 112 ASN A O 1
ATOM 857 N N . VAL A 1 113 ? -3.373 -19.484 13.367 1 95.31 113 VAL A N 1
ATOM 858 C CA . VAL A 1 113 ? -2.984 -18.094 13.188 1 95.31 113 VAL A CA 1
ATOM 859 C C . VAL A 1 113 ? -3.643 -17.219 14.258 1 95.31 113 VAL A C 1
ATOM 861 O O . VAL A 1 113 ? -4.012 -16.078 14 1 95.31 113 VAL A O 1
ATOM 864 N N . ASP A 1 114 ? -3.807 -17.719 15.453 1 94.5 114 ASP A N 1
ATOM 865 C CA . ASP A 1 114 ? -4.445 -17 16.562 1 94.5 114 ASP A CA 1
ATOM 866 C C . ASP A 1 114 ? -3.656 -15.742 16.938 1 94.5 114 ASP A C 1
ATOM 868 O O . ASP A 1 114 ? -4.207 -14.812 17.516 1 94.5 114 ASP A O 1
ATOM 872 N N . HIS A 1 115 ? -2.422 -15.703 16.562 1 92.94 115 HIS A N 1
ATOM 873 C CA . HIS A 1 115 ? -1.547 -14.594 16.938 1 92.94 115 HIS A CA 1
ATOM 874 C C . HIS A 1 115 ? -1.663 -13.445 15.938 1 92.94 115 HIS A C 1
ATOM 876 O O . HIS A 1 115 ? -1.108 -12.367 16.156 1 92.94 115 HIS A O 1
ATOM 882 N N . ILE A 1 116 ? -2.348 -13.656 14.828 1 94.62 116 ILE A N 1
ATOM 883 C CA . ILE A 1 116 ? -2.473 -12.633 13.797 1 94.62 116 ILE A CA 1
ATOM 884 C C . ILE A 1 116 ? -3.797 -11.891 13.961 1 94.62 116 ILE A C 1
ATOM 886 O O . ILE A 1 116 ? -4.859 -12.516 14.039 1 94.62 116 ILE A O 1
ATOM 890 N N . ALA A 1 117 ? -3.711 -10.57 14.156 1 96.25 117 ALA A N 1
ATOM 891 C CA . ALA A 1 117 ? -4.898 -9.727 14.047 1 96.25 117 ALA A CA 1
ATOM 892 C C . ALA A 1 117 ? -5.18 -9.352 12.594 1 96.25 117 ALA A C 1
ATOM 894 O O . ALA A 1 117 ? -4.395 -8.633 11.969 1 96.25 117 ALA A O 1
ATOM 895 N N . PHE A 1 118 ? -6.297 -9.805 12.078 1 98.25 118 PHE A N 1
ATOM 896 C CA . PHE A 1 118 ? -6.609 -9.547 10.672 1 98.25 118 PHE A CA 1
ATOM 897 C C . PHE A 1 118 ? -7.359 -8.234 10.516 1 98.25 118 PHE A C 1
ATOM 899 O O . PHE A 1 118 ? -7.555 -7.754 9.398 1 98.25 118 PHE A O 1
ATOM 906 N N . LEU A 1 119 ? -7.859 -7.645 11.539 1 98.25 119 LEU A N 1
ATOM 907 C CA . LEU A 1 119 ? -8.352 -6.277 11.664 1 98.25 119 LEU A CA 1
ATOM 908 C C . LEU A 1 119 ? -9.602 -6.07 10.805 1 98.25 119 LEU A C 1
ATOM 910 O O . LEU A 1 119 ? -9.695 -5.09 10.062 1 98.25 119 LEU A O 1
ATOM 914 N N . PRO A 1 120 ? -10.531 -7.055 10.797 1 98.25 120 PRO A N 1
ATO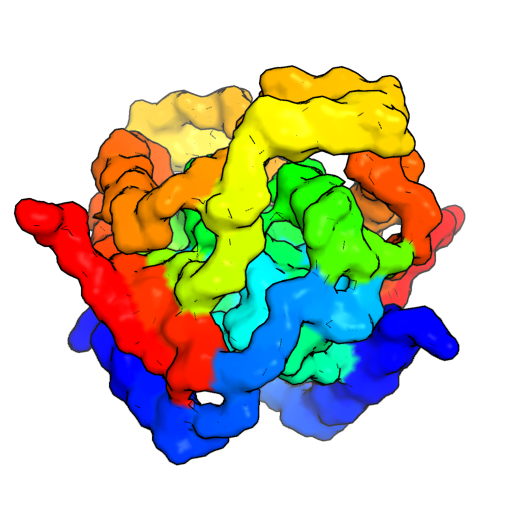M 915 C CA . PRO A 1 120 ? -11.82 -6.773 10.156 1 98.25 120 PRO A CA 1
ATOM 916 C C . PRO A 1 120 ? -12.586 -5.645 10.844 1 98.25 120 PRO A C 1
ATOM 918 O O . PRO A 1 120 ? -12.219 -5.223 11.938 1 98.25 120 PRO A O 1
ATOM 921 N N . PHE A 1 121 ? -13.5 -5.035 10.164 1 97.94 121 PHE A N 1
ATOM 922 C CA . PHE A 1 121 ? -14.398 -4.074 10.789 1 97.94 121 PHE A CA 1
ATOM 923 C C . PHE A 1 121 ? -15.828 -4.266 10.297 1 97.94 121 PHE A C 1
ATOM 925 O O . PHE A 1 121 ? -16.047 -4.789 9.203 1 97.94 121 PHE A O 1
ATOM 932 N N . GLY A 1 122 ? -16.812 -3.816 11.086 1 97.06 122 GLY A N 1
ATOM 933 C CA . GLY A 1 122 ? -18.219 -4.023 10.781 1 97.06 122 GLY A CA 1
ATOM 934 C C . GLY A 1 122 ? -18.922 -2.752 10.344 1 97.06 122 GLY A C 1
ATOM 935 O O . GLY A 1 122 ? -20.031 -2.807 9.82 1 97.06 122 GLY A O 1
ATOM 936 N N . ASP A 1 123 ? -18.328 -1.627 10.656 1 97.94 123 ASP A N 1
ATOM 937 C CA . ASP A 1 123 ? -18.859 -0.316 10.297 1 97.94 123 ASP A CA 1
ATOM 938 C C . ASP A 1 123 ? -17.812 0.517 9.555 1 97.94 123 ASP A C 1
ATOM 940 O O . ASP A 1 123 ? -16.797 0.903 10.133 1 97.94 123 ASP A O 1
ATOM 944 N N . LEU A 1 124 ? -18.188 0.744 8.328 1 98 124 LEU A N 1
ATOM 945 C CA . LEU A 1 124 ? -17.219 1.349 7.406 1 98 124 LEU A CA 1
ATOM 946 C C . LEU A 1 124 ? -16.812 2.74 7.883 1 98 124 LEU A C 1
ATOM 948 O O . LEU A 1 124 ? -15.625 3.021 8.047 1 98 124 LEU A O 1
ATOM 952 N N . GLU A 1 125 ? -17.75 3.637 8.18 1 98.12 125 GLU A N 1
ATOM 953 C CA . GLU A 1 125 ? -17.438 4.984 8.641 1 98.12 125 GLU A CA 1
ATOM 954 C C . GLU A 1 125 ? -16.703 4.957 9.969 1 98.12 125 GLU A C 1
ATOM 956 O O . GLU A 1 125 ? -15.742 5.711 10.172 1 98.12 125 GLU A O 1
ATOM 961 N N . GLN A 1 126 ? -17.156 4.121 10.852 1 98.12 126 GLN A N 1
ATOM 962 C CA . GLN A 1 126 ? -16.5 4.012 12.156 1 98.12 126 GLN A CA 1
ATOM 963 C C . GLN A 1 126 ? -15.055 3.555 12.008 1 98.12 126 GLN A C 1
ATOM 965 O O . GLN A 1 126 ? -14.188 3.957 12.789 1 98.12 126 GLN A O 1
ATOM 970 N N . SER A 1 127 ? -14.773 2.654 11.078 1 98.31 127 SER A N 1
ATOM 971 C CA . SER A 1 127 ? -13.406 2.191 10.883 1 98.31 127 SER A CA 1
ATOM 972 C C . SER A 1 127 ? -12.469 3.35 10.539 1 98.31 127 SER A C 1
ATOM 974 O O . SER A 1 127 ? -11.32 3.383 10.984 1 98.31 127 SER A O 1
ATOM 976 N N . VAL A 1 128 ? -12.961 4.285 9.711 1 98.75 128 VAL A N 1
ATOM 977 C CA . VAL A 1 128 ? -12.18 5.477 9.383 1 98.75 128 VAL A CA 1
ATOM 978 C C . VAL A 1 128 ? -11.93 6.289 10.656 1 98.75 128 VAL A C 1
ATOM 980 O O . VAL A 1 128 ? -10.805 6.715 10.914 1 98.75 128 VAL A O 1
ATOM 983 N N . ARG A 1 129 ? -12.961 6.52 11.453 1 98.62 129 ARG A N 1
ATOM 984 C CA . ARG A 1 129 ? -12.836 7.285 12.688 1 98.62 129 ARG A CA 1
ATOM 985 C C . ARG A 1 129 ? -11.875 6.609 13.656 1 98.62 129 ARG A C 1
ATOM 987 O O . ARG A 1 129 ? -11.117 7.281 14.359 1 98.62 129 ARG A O 1
ATOM 994 N N . ASP A 1 130 ? -12 5.297 13.781 1 98.31 130 ASP A N 1
ATOM 995 C CA . ASP A 1 130 ? -11.078 4.543 14.633 1 98.31 130 ASP A CA 1
ATOM 996 C C . ASP A 1 130 ? -9.633 4.75 14.195 1 98.31 130 ASP A C 1
ATOM 998 O O . ASP A 1 130 ? -8.742 4.918 15.031 1 98.31 130 ASP A O 1
ATOM 1002 N N . ASP A 1 131 ? -9.391 4.672 12.93 1 98.62 131 ASP A N 1
ATOM 1003 C CA . ASP A 1 131 ? -8.039 4.832 12.414 1 98.62 131 ASP A CA 1
ATOM 1004 C C . ASP A 1 131 ? -7.531 6.254 12.641 1 98.62 131 ASP A C 1
ATOM 1006 O O . ASP A 1 131 ? -6.355 6.457 12.953 1 98.62 131 ASP A O 1
ATOM 1010 N N . ILE A 1 132 ? -8.422 7.25 12.445 1 98.56 132 ILE A N 1
ATOM 1011 C CA . ILE A 1 132 ? -8.055 8.625 12.773 1 98.56 132 ILE A CA 1
ATOM 1012 C C . ILE A 1 132 ? -7.648 8.711 14.242 1 98.56 132 ILE A C 1
ATOM 1014 O O . ILE A 1 132 ? -6.629 9.32 14.578 1 98.56 132 ILE A O 1
ATOM 1018 N N . LYS A 1 133 ? -8.398 8.156 15.102 1 98.06 133 LYS A N 1
ATOM 1019 C CA . LYS A 1 133 ? -8.133 8.188 16.531 1 98.06 133 LYS A CA 1
ATOM 1020 C C . LYS A 1 133 ? -6.793 7.539 16.859 1 98.06 133 LYS A C 1
ATOM 1022 O O . LYS A 1 133 ? -6.055 8.023 17.719 1 98.06 133 LYS A O 1
ATOM 1027 N N . ILE A 1 134 ? -6.5 6.422 16.219 1 98.19 134 ILE A N 1
ATOM 1028 C CA . ILE A 1 134 ? -5.223 5.746 16.422 1 98.19 134 ILE A CA 1
ATOM 1029 C C . ILE A 1 134 ? -4.074 6.715 16.156 1 98.19 134 ILE A C 1
ATOM 1031 O O . ILE A 1 134 ? -3.123 6.797 16.922 1 98.19 134 ILE A O 1
ATOM 1035 N N . LEU A 1 135 ? -4.145 7.398 15.023 1 98.31 135 LEU A N 1
ATOM 1036 C CA . LEU A 1 135 ? -3.102 8.352 14.648 1 98.31 135 LEU A CA 1
ATOM 1037 C C . LEU A 1 135 ? -2.992 9.469 15.68 1 98.31 135 LEU A C 1
ATOM 1039 O O . LEU A 1 135 ? -1.891 9.812 16.109 1 98.31 135 LEU A O 1
ATOM 1043 N N . LYS A 1 136 ? -4.102 10 16.062 1 97.06 136 LYS A N 1
ATOM 1044 C CA . LYS A 1 136 ? -4.129 11.133 16.984 1 97.06 136 LYS A CA 1
ATOM 1045 C C . LYS A 1 136 ? -3.627 10.734 18.375 1 97.06 136 LYS A C 1
ATOM 1047 O O . LYS A 1 136 ? -3.018 11.539 19.078 1 97.06 136 LYS A O 1
ATOM 1052 N N . ASP A 1 137 ? -3.82 9.492 18.734 1 97.31 137 ASP A N 1
ATOM 1053 C CA . ASP A 1 137 ? -3.471 9.023 20.078 1 97.31 137 ASP A CA 1
ATOM 1054 C C . ASP A 1 137 ? -2.041 8.492 20.109 1 97.31 137 ASP A C 1
ATOM 1056 O O . ASP A 1 137 ? -1.501 8.219 21.188 1 97.31 137 ASP A O 1
ATOM 1060 N N . SER A 1 138 ? -1.456 8.336 19.031 1 97.25 138 SER A N 1
ATOM 1061 C CA . SER A 1 138 ? -0.137 7.711 18.969 1 97.25 138 SER A CA 1
ATOM 1062 C C . SER A 1 138 ? 0.959 8.711 19.328 1 97.25 138 SER A C 1
ATOM 1064 O O . SER A 1 138 ? 1.107 9.734 18.656 1 97.25 138 SER A O 1
ATOM 1066 N N . PRO A 1 139 ? 1.815 8.391 20.266 1 97.12 139 PRO A N 1
ATOM 1067 C CA . PRO A 1 139 ? 2.949 9.266 20.578 1 97.12 139 PRO A CA 1
ATOM 1068 C C . PRO A 1 139 ? 4.051 9.188 19.516 1 97.12 139 PRO A C 1
ATOM 1070 O O . PRO A 1 139 ? 4.992 9.992 19.547 1 97.12 139 PRO A O 1
ATOM 1073 N N . LEU A 1 140 ? 3.922 8.242 18.594 1 97.62 140 LEU A N 1
ATOM 1074 C CA . LEU A 1 140 ? 4.949 8.031 17.578 1 97.62 140 LEU A CA 1
ATOM 1075 C C . LEU A 1 140 ? 4.617 8.797 16.297 1 97.62 140 LEU A C 1
ATOM 1077 O O . LEU A 1 140 ? 5.453 8.906 15.398 1 97.62 140 LEU A O 1
ATOM 1081 N N . VAL A 1 141 ? 3.375 9.242 16.203 1 97.94 141 VAL A N 1
ATOM 1082 C CA . VAL A 1 141 ? 2.914 9.992 15.039 1 97.94 141 VAL A CA 1
ATOM 1083 C C . VAL A 1 141 ? 2.836 11.477 15.383 1 97.94 141 VAL A C 1
ATOM 1085 O O . VAL A 1 141 ? 2.314 11.852 16.438 1 97.94 141 VAL A O 1
ATOM 1088 N N . LEU A 1 142 ? 3.416 12.32 14.523 1 97.44 142 LEU A N 1
ATOM 1089 C CA . LEU A 1 142 ? 3.393 13.766 14.727 1 97.44 142 LEU A CA 1
ATOM 1090 C C . LEU A 1 142 ? 1.962 14.297 14.711 1 97.44 142 LEU A C 1
ATOM 1092 O O . LEU A 1 142 ? 1.078 13.688 14.102 1 97.44 142 LEU A O 1
ATOM 1096 N N . ASP A 1 143 ? 1.808 15.375 15.422 1 96.75 143 ASP A N 1
ATOM 1097 C CA . ASP A 1 143 ? 0.514 16.047 15.414 1 96.75 143 ASP A CA 1
ATOM 1098 C C . ASP A 1 143 ? 0.32 16.844 14.117 1 96.75 143 ASP A C 1
ATOM 1100 O O . ASP A 1 143 ? 0.643 18.031 14.055 1 96.75 143 ASP A O 1
ATOM 1104 N N . VAL A 1 144 ? -0.169 16.234 13.133 1 97.44 144 VAL A N 1
ATOM 1105 C CA . VAL A 1 144 ? -0.381 16.812 11.805 1 97.44 144 VAL A CA 1
ATOM 1106 C C . VAL A 1 144 ? -1.849 16.672 11.414 1 97.44 144 VAL A C 1
ATOM 1108 O O . VAL A 1 144 ? -2.594 15.906 12.023 1 97.44 144 VAL A O 1
ATOM 1111 N N . PRO A 1 145 ? -2.324 17.438 10.344 1 97.88 145 PRO A N 1
ATOM 1112 C CA . PRO A 1 145 ? -3.691 17.25 9.859 1 97.88 145 PRO A CA 1
ATOM 1113 C C . PRO A 1 145 ? -3.945 15.82 9.367 1 97.88 145 PRO A C 1
ATOM 1115 O O . PRO A 1 145 ? -3.111 15.258 8.656 1 97.88 145 PRO A O 1
ATOM 1118 N N . VAL A 1 146 ? -5.027 15.281 9.844 1 98.19 146 VAL A N 1
ATOM 1119 C CA . VAL A 1 146 ? -5.492 13.969 9.406 1 98.19 146 VAL A CA 1
ATOM 1120 C C . VAL A 1 146 ? -6.906 14.086 8.844 1 98.19 146 VAL A C 1
ATOM 1122 O O . VAL A 1 146 ? -7.793 14.648 9.484 1 98.19 146 VAL A O 1
ATOM 1125 N N . THR A 1 147 ? -7.125 13.648 7.641 1 98.44 147 THR A N 1
ATOM 1126 C CA . THR A 1 147 ? -8.438 13.641 7 1 98.44 147 THR A CA 1
ATOM 1127 C C . THR A 1 147 ? -8.812 12.227 6.559 1 98.44 147 THR A C 1
ATOM 1129 O O . THR A 1 147 ? -7.969 11.484 6.059 1 98.44 147 THR A O 1
ATOM 1132 N N . GLY A 1 148 ? -10 11.82 6.801 1 98.62 148 GLY A N 1
ATOM 1133 C CA . GLY A 1 148 ? -10.508 10.516 6.406 1 98.62 148 GLY A CA 1
ATOM 1134 C C . GLY A 1 148 ? -11.602 10.586 5.363 1 98.62 148 GLY A C 1
ATOM 1135 O O . GLY A 1 148 ? -12.477 11.453 5.434 1 98.62 148 GLY A O 1
ATOM 1136 N N . TYR A 1 149 ? -11.508 9.727 4.355 1 98.81 149 TYR A N 1
ATOM 1137 C CA . TYR A 1 149 ? -12.516 9.641 3.307 1 98.81 149 TYR A CA 1
ATOM 1138 C C . TYR A 1 149 ? -13.031 8.211 3.158 1 98.81 149 TYR A C 1
ATOM 1140 O O . TYR A 1 149 ? -12.336 7.254 3.514 1 98.81 149 TYR A O 1
ATOM 1148 N N . LEU A 1 150 ? -14.25 8.133 2.639 1 98.81 150 LEU A N 1
ATOM 1149 C CA . LEU A 1 150 ? -14.766 6.918 2.027 1 98.81 150 LEU A CA 1
ATOM 1150 C C . LEU A 1 150 ? -14.789 7.039 0.507 1 98.81 150 LEU A C 1
ATOM 1152 O O . LEU A 1 150 ? -15.367 7.98 -0.037 1 98.81 150 LEU A O 1
ATOM 1156 N N . TYR A 1 151 ? -14.102 6.145 -0.123 1 98.94 151 TYR A N 1
ATOM 1157 C CA . TYR A 1 151 ? -14.211 6.023 -1.573 1 98.94 151 TYR A CA 1
ATOM 1158 C C . TYR A 1 151 ? -15.391 5.133 -1.958 1 98.94 151 TYR A C 1
ATOM 1160 O O . TYR A 1 151 ? -15.477 3.984 -1.521 1 98.94 151 TYR A O 1
ATOM 1168 N N . GLU A 1 152 ? -16.281 5.664 -2.742 1 98.88 152 GLU A N 1
ATOM 1169 C CA . GLU A 1 152 ? -17.406 4.879 -3.252 1 98.88 152 GLU A CA 1
ATOM 1170 C C . GLU A 1 152 ? -17.031 4.145 -4.535 1 98.88 152 GLU A C 1
ATOM 1172 O O . GLU A 1 152 ? -16.938 4.762 -5.602 1 98.88 152 GLU A O 1
ATOM 1177 N N . VAL A 1 153 ? -16.953 2.809 -4.445 1 98.75 153 VAL A N 1
ATOM 1178 C CA . VAL A 1 153 ? -16.516 2.033 -5.598 1 98.75 153 VAL A CA 1
ATOM 1179 C C . VAL A 1 153 ? -17.562 2.098 -6.703 1 98.75 153 VAL A C 1
ATOM 1181 O O . VAL A 1 153 ? -17.25 1.927 -7.879 1 98.75 153 VAL A O 1
ATOM 1184 N N . GLU A 1 154 ? -18.781 2.387 -6.348 1 98.5 154 GLU A N 1
ATOM 1185 C CA . GLU A 1 154 ? -19.875 2.414 -7.297 1 98.5 154 GLU A CA 1
ATOM 1186 C C . GLU A 1 154 ? -19.875 3.701 -8.117 1 98.5 154 GLU A C 1
ATOM 1188 O O . GLU A 1 154 ? -20.266 3.703 -9.289 1 98.5 154 GLU A O 1
ATOM 1193 N N . THR A 1 155 ? -19.375 4.828 -7.562 1 98.69 155 THR A N 1
ATOM 1194 C CA . THR A 1 155 ? -19.547 6.121 -8.211 1 98.69 155 THR A CA 1
ATOM 1195 C C . THR A 1 155 ? -18.188 6.777 -8.477 1 98.69 155 THR A C 1
ATOM 1197 O O . THR A 1 155 ? -18.094 7.73 -9.25 1 98.69 155 THR A O 1
ATOM 1200 N N . GLY A 1 156 ? -17.156 6.316 -7.801 1 98.75 156 GLY A N 1
ATOM 1201 C CA . GLY A 1 156 ? -15.836 6.914 -7.926 1 98.75 156 GLY A CA 1
ATOM 1202 C C . GLY A 1 156 ? -15.617 8.086 -6.984 1 98.75 156 GLY A C 1
ATOM 1203 O O . GLY A 1 156 ? -14.508 8.617 -6.891 1 98.75 156 GLY A O 1
ATOM 1204 N N . LYS A 1 157 ? -16.594 8.438 -6.176 1 98.81 157 LYS A N 1
ATOM 1205 C CA . LYS A 1 157 ? -16.562 9.633 -5.336 1 98.81 157 LYS A CA 1
ATOM 1206 C C . LYS A 1 157 ? -15.875 9.344 -4 1 98.81 157 LYS A C 1
ATOM 1208 O O . LYS A 1 157 ? -16.031 8.258 -3.441 1 98.81 157 LYS A O 1
ATOM 1213 N N . ILE A 1 158 ? -15.102 10.352 -3.559 1 98.88 158 ILE A N 1
ATOM 1214 C CA . ILE A 1 158 ? -14.672 10.289 -2.166 1 98.88 158 ILE A CA 1
ATOM 1215 C C . ILE A 1 158 ? -15.57 11.18 -1.31 1 98.88 158 ILE A C 1
ATOM 1217 O O . ILE A 1 158 ? -16 12.25 -1.75 1 98.88 158 ILE A O 1
ATOM 1221 N N . VAL A 1 159 ? -15.898 10.703 -0.122 1 98.69 159 VAL A N 1
ATOM 1222 C CA . V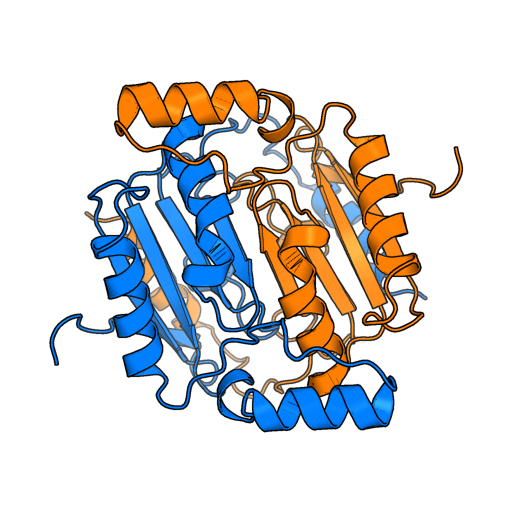AL A 1 159 ? -16.766 11.406 0.817 1 98.69 159 VAL A CA 1
ATOM 1223 C C . VAL A 1 159 ? -16.031 11.602 2.145 1 98.69 159 VAL A C 1
ATOM 1225 O O . VAL A 1 159 ? -15.539 10.648 2.738 1 98.69 159 VAL A O 1
ATOM 1228 N N . LEU A 1 160 ? -16 12.82 2.561 1 98.38 160 LEU A N 1
ATOM 1229 C CA . LEU A 1 160 ? -15.344 13.164 3.816 1 98.38 160 LEU A CA 1
ATOM 1230 C C . LEU A 1 160 ? -16.047 12.508 4.996 1 98.38 160 LEU A C 1
ATOM 1232 O O . LEU A 1 160 ? -17.281 12.523 5.074 1 98.38 160 LEU A O 1
ATOM 1236 N N . VAL A 1 161 ? -15.234 11.875 5.852 1 98.06 161 VAL A N 1
ATOM 1237 C CA . VAL A 1 161 ? -15.766 11.328 7.098 1 98.06 161 VAL A CA 1
ATOM 1238 C C . VAL A 1 161 ? -15.523 12.312 8.242 1 98.06 161 VAL A C 1
ATOM 1240 O O . VAL A 1 161 ? -14.367 12.609 8.57 1 98.06 161 VAL A 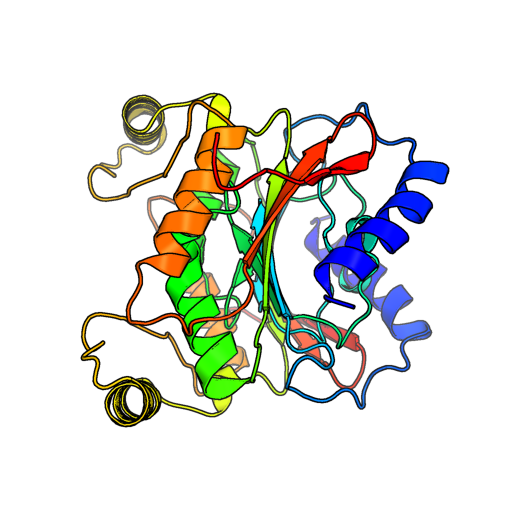O 1
ATOM 1243 N N . GLU A 1 162 ? -16.547 12.781 8.82 1 93.38 162 GLU A N 1
ATOM 1244 C CA . GLU A 1 162 ? -16.422 13.695 9.961 1 93.38 162 GLU A CA 1
ATOM 1245 C C . GLU A 1 162 ? -15.875 12.969 11.188 1 93.38 162 GLU A C 1
ATOM 1247 O O . GLU A 1 162 ? -16.266 11.828 11.461 1 93.38 162 GLU A O 1
ATOM 1252 N N . GLU A 1 163 ? -14.867 13.508 11.859 1 85.12 163 GLU A N 1
ATOM 1253 C CA . GLU A 1 163 ? -14.242 12.906 13.039 1 85.12 163 GLU A CA 1
ATOM 1254 C C . GLU A 1 163 ? -15.266 12.664 14.141 1 85.12 163 GLU A C 1
ATOM 1256 O O . GLU A 1 163 ? -15.203 11.648 14.844 1 85.12 163 GLU A O 1
ATOM 1261 N N . SER A 1 164 ? -15.984 13.711 14.492 1 73.38 164 SER A N 1
ATOM 1262 C CA . SER A 1 164 ? -16.969 13.602 15.562 1 73.38 164 SER A CA 1
ATOM 1263 C C . SER A 1 164 ? -18.344 13.219 15.008 1 73.38 164 SER A C 1
ATOM 1265 O O . SER A 1 164 ? -18.703 13.641 13.906 1 73.38 164 SER A O 1
ATOM 1267 N N . GLN A 1 165 ? -18.922 11.977 15.43 1 53.53 165 GLN A N 1
ATOM 1268 C CA . GLN A 1 165 ? -20.344 11.859 15.141 1 53.53 165 GLN A CA 1
ATOM 1269 C C . GLN A 1 165 ? -21.156 12.883 15.93 1 53.53 165 GLN A C 1
ATOM 1271 O O . GLN A 1 165 ? -20.812 13.211 17.062 1 53.53 165 GLN A O 1
ATOM 1276 N N . MET B 1 1 ? -4.293 25.828 1.139 1 70 1 MET B N 1
ATOM 1277 C CA . MET B 1 1 ? -5.316 24.781 1.161 1 70 1 MET B CA 1
ATOM 1278 C C . MET B 1 1 ? -4.703 23.422 1.506 1 70 1 MET B C 1
ATOM 1280 O O . MET B 1 1 ? -3.545 23.156 1.18 1 70 1 MET B O 1
ATOM 1284 N N . SER B 1 2 ? -5.363 22.703 2.408 1 89.94 2 SER B N 1
ATOM 1285 C CA . SER B 1 2 ? -4.836 21.391 2.77 1 89.94 2 SER B CA 1
ATOM 1286 C C . SER B 1 2 ? -4.762 20.469 1.556 1 89.94 2 SER B C 1
ATOM 1288 O O . SER B 1 2 ? -5.488 20.672 0.577 1 89.94 2 SER B O 1
ATOM 1290 N N . VAL B 1 3 ? -3.826 19.656 1.43 1 95.81 3 VAL B N 1
ATOM 1291 C CA . VAL B 1 3 ? -3.678 18.688 0.345 1 95.81 3 VAL B CA 1
ATOM 1292 C C . VAL B 1 3 ? -4.965 17.875 0.196 1 95.81 3 VAL B C 1
ATOM 1294 O O . VAL B 1 3 ? -5.367 17.531 -0.919 1 95.81 3 VAL B O 1
ATOM 1297 N N . ALA B 1 4 ? -5.641 17.703 1.286 1 96.56 4 ALA B N 1
ATOM 1298 C CA . ALA B 1 4 ? -6.898 16.969 1.269 1 96.56 4 ALA B CA 1
ATOM 1299 C C . ALA B 1 4 ? -7.938 17.672 0.399 1 96.56 4 ALA B C 1
ATOM 1301 O O . ALA B 1 4 ? -8.672 17.016 -0.348 1 96.56 4 ALA B O 1
ATOM 1302 N N . LYS B 1 5 ? -8.023 18.953 0.523 1 96.69 5 LYS B N 1
ATOM 1303 C CA . LYS B 1 5 ? -8.977 19.703 -0.289 1 96.69 5 LYS B CA 1
ATOM 1304 C C . LYS B 1 5 ? -8.625 19.609 -1.772 1 96.69 5 LYS B C 1
ATOM 1306 O O . LYS B 1 5 ? -9.523 19.594 -2.623 1 96.69 5 LYS B O 1
ATOM 1311 N N . GLU B 1 6 ? -7.367 19.625 -2.078 1 97.94 6 GLU B N 1
ATOM 1312 C CA . GLU B 1 6 ? -6.938 19.422 -3.459 1 97.94 6 GLU B CA 1
ATOM 1313 C C . GLU B 1 6 ? -7.355 18.047 -3.969 1 97.94 6 GLU B C 1
ATOM 1315 O O . GLU B 1 6 ? -7.695 17.89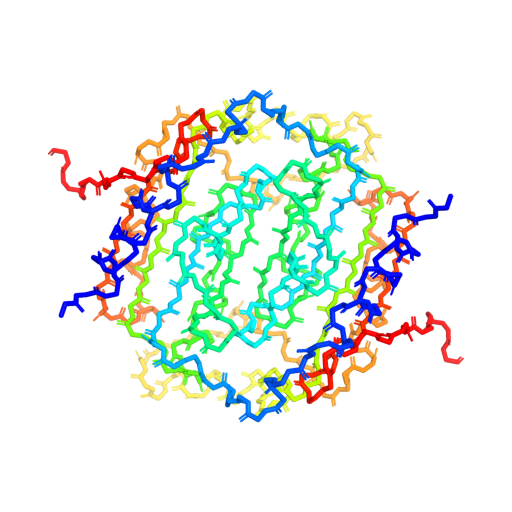1 -5.141 1 97.94 6 GLU B O 1
ATOM 1320 N N . PHE B 1 7 ? -7.309 17 -3.1 1 98.56 7 PHE B N 1
ATOM 1321 C CA . PHE B 1 7 ? -7.754 15.656 -3.465 1 98.56 7 PHE B CA 1
ATOM 1322 C C . PHE B 1 7 ? -9.234 15.656 -3.834 1 98.56 7 PHE B C 1
ATOM 1324 O O . PHE B 1 7 ? -9.641 14.984 -4.785 1 98.56 7 PHE B O 1
ATOM 1331 N N . GLU B 1 8 ? -9.992 16.438 -3.061 1 98.38 8 GLU B N 1
ATOM 1332 C CA . GLU B 1 8 ? -11.414 16.516 -3.354 1 98.38 8 GLU B CA 1
ATOM 1333 C C . GLU B 1 8 ? -11.664 17.109 -4.734 1 98.38 8 GLU B C 1
ATOM 1335 O O . GLU B 1 8 ? -12.516 16.625 -5.484 1 98.38 8 GLU B O 1
ATOM 1340 N N . ALA B 1 9 ? -10.961 18.172 -5.004 1 97.94 9 ALA B N 1
ATOM 1341 C CA . ALA B 1 9 ? -11.094 18.812 -6.312 1 97.94 9 ALA B CA 1
ATOM 1342 C C . ALA B 1 9 ? -10.68 17.859 -7.43 1 97.94 9 ALA B C 1
ATOM 1344 O O . ALA B 1 9 ? -11.344 17.766 -8.461 1 97.94 9 ALA B O 1
ATOM 1345 N N . ALA B 1 10 ? -9.578 17.172 -7.277 1 98.44 10 ALA B N 1
ATOM 1346 C CA . ALA B 1 10 ? -9.109 16.203 -8.266 1 98.44 10 ALA B CA 1
ATOM 1347 C C . ALA B 1 10 ? -10.109 15.062 -8.43 1 98.44 10 ALA B C 1
ATOM 1349 O O . ALA B 1 10 ? -10.328 14.57 -9.539 1 98.44 10 ALA B O 1
ATOM 1350 N N . ASN B 1 11 ? -10.68 14.625 -7.328 1 98.81 11 ASN B N 1
ATOM 1351 C CA . ASN B 1 11 ? -11.648 13.539 -7.371 1 98.81 11 ASN B CA 1
ATOM 1352 C C . ASN B 1 11 ? -12.883 13.922 -8.188 1 98.81 11 ASN B C 1
ATOM 1354 O O . ASN B 1 11 ? -13.469 13.086 -8.875 1 98.81 11 ASN B O 1
ATOM 1358 N N . ALA B 1 12 ? -13.281 15.148 -8.055 1 98.38 12 ALA B N 1
ATOM 1359 C CA . ALA B 1 12 ? -14.414 15.609 -8.844 1 98.38 12 ALA B CA 1
ATOM 1360 C C . ALA B 1 12 ? -14.164 15.398 -10.336 1 98.38 12 ALA B C 1
ATOM 1362 O O . ALA B 1 12 ? -15.07 15.008 -11.078 1 98.38 12 ALA B O 1
ATOM 1363 N N . ASN B 1 13 ? -12.977 15.656 -10.805 1 98.06 13 ASN B N 1
ATOM 1364 C CA . ASN B 1 13 ? -12.617 15.414 -12.195 1 98.06 13 ASN B CA 1
ATOM 1365 C C . ASN B 1 13 ? -12.648 13.922 -12.523 1 98.06 13 ASN B C 1
ATOM 1367 O O . ASN B 1 13 ? -13.086 13.539 -13.609 1 98.06 13 ASN B O 1
ATOM 1371 N N . TYR B 1 14 ? -12.117 13.141 -11.641 1 98.5 14 TYR B N 1
ATOM 1372 C CA . TYR B 1 14 ? -12.133 11.688 -11.797 1 98.5 14 TYR B CA 1
ATOM 1373 C C . TYR B 1 14 ? -13.562 11.172 -11.922 1 98.5 14 TYR B C 1
ATOM 1375 O O . TYR B 1 14 ? -13.859 10.359 -12.805 1 98.5 14 TYR B O 1
ATOM 1383 N N . VAL B 1 15 ? -14.43 11.648 -11.109 1 98.5 15 VAL B N 1
ATOM 1384 C CA . VAL B 1 15 ? -15.82 11.219 -11.055 1 98.5 15 VAL B CA 1
ATOM 1385 C C . VAL B 1 15 ? -16.516 11.562 -12.367 1 98.5 15 VAL B C 1
ATOM 1387 O O . VAL B 1 15 ? -17.344 10.797 -12.859 1 98.5 15 VAL B O 1
ATOM 1390 N N . ALA B 1 16 ? -16.219 12.648 -12.898 1 98.12 16 ALA B N 1
ATOM 1391 C CA . ALA B 1 16 ? -16.891 13.18 -14.086 1 98.12 16 ALA B CA 1
ATOM 1392 C C . ALA B 1 16 ? -16.781 12.195 -15.25 1 98.12 16 ALA B C 1
ATOM 1394 O O . ALA B 1 16 ? -17.672 12.148 -16.109 1 98.12 16 ALA B O 1
ATOM 1395 N N . SER B 1 17 ? -15.805 11.328 -15.297 1 97.19 17 SER B N 1
ATOM 1396 C CA . SER B 1 17 ? -15.617 10.391 -16.406 1 97.19 17 SER B CA 1
ATOM 1397 C C . SER B 1 17 ? -15.602 8.953 -15.906 1 97.19 17 SER B C 1
ATOM 1399 O O . SER B 1 17 ? -15.203 8.039 -16.641 1 97.19 17 SER B O 1
ATOM 1401 N N . PHE B 1 18 ? -16.016 8.727 -14.711 1 98.06 18 PHE B N 1
ATOM 1402 C CA . PHE B 1 18 ? -15.922 7.418 -14.086 1 98.06 18 PHE B CA 1
ATOM 1403 C C . PHE B 1 18 ? -16.984 6.477 -14.633 1 98.06 18 PHE B C 1
ATOM 1405 O O . PHE B 1 18 ? -18.172 6.828 -14.68 1 98.06 18 PHE B O 1
ATOM 1412 N N . THR B 1 19 ? -16.609 5.215 -15.062 1 98.06 19 THR B N 1
ATOM 1413 C CA . THR B 1 19 ? -17.547 4.254 -15.641 1 98.06 19 THR B CA 1
ATOM 1414 C C . THR B 1 19 ? -17.297 2.859 -15.078 1 98.06 19 THR B C 1
ATOM 1416 O O . THR B 1 19 ? -17.75 1.865 -15.648 1 98.06 19 THR B O 1
ATOM 1419 N N . LYS B 1 20 ? -16.656 2.693 -13.961 1 97.81 20 LYS B N 1
ATOM 1420 C CA . LYS B 1 20 ? -16.172 1.395 -13.492 1 97.81 20 LYS B CA 1
ATOM 1421 C C . LYS B 1 20 ? -16.891 0.983 -12.203 1 97.81 20 LYS B C 1
ATOM 1423 O O . LYS B 1 20 ? -16.297 0.324 -11.352 1 97.81 20 LYS B O 1
ATOM 1428 N N . GLY B 1 21 ? -18.094 1.401 -12.062 1 98.06 21 GLY B N 1
ATOM 1429 C CA . GLY B 1 21 ? -18.844 1.2 -10.836 1 98.06 21 GLY B CA 1
ATOM 1430 C C . GLY B 1 21 ? -19.312 -0.231 -10.648 1 98.06 21 GLY B C 1
ATOM 1431 O O . GLY B 1 21 ? -19.766 -0.607 -9.562 1 98.06 21 GLY B O 1
ATOM 1432 N N . ASP B 1 22 ? -19.125 -1.163 -11.664 1 97.94 22 ASP B N 1
ATOM 1433 C CA . ASP B 1 22 ? -19.672 -2.514 -11.609 1 97.94 22 ASP B CA 1
ATOM 1434 C C . ASP B 1 22 ? -18.562 -3.551 -11.414 1 97.94 22 ASP B C 1
ATOM 1436 O O . ASP B 1 22 ? -18.812 -4.754 -11.516 1 97.94 22 ASP B O 1
ATOM 1440 N N . LEU B 1 23 ? -17.359 -3.127 -11.125 1 98.12 23 LEU B N 1
ATOM 1441 C CA . LEU B 1 23 ? -16.25 -4.051 -10.93 1 98.12 23 LEU B CA 1
ATOM 1442 C C . LEU B 1 23 ? -16.5 -4.949 -9.719 1 98.12 23 LEU B C 1
ATOM 1444 O O . LEU B 1 23 ? -17.016 -4.496 -8.703 1 98.12 23 LEU B O 1
ATOM 1448 N N . GLN B 1 24 ? -16.031 -6.109 -9.82 1 97.19 24 GLN B N 1
ATOM 1449 C CA . GLN B 1 24 ? -16.219 -7.094 -8.766 1 97.19 24 GLN B CA 1
ATOM 1450 C C . GLN B 1 24 ? -15.148 -6.969 -7.691 1 97.19 24 GLN B C 1
ATOM 1452 O O . GLN B 1 24 ? -14.086 -6.391 -7.934 1 97.19 24 GLN B O 1
ATOM 1457 N N . LEU B 1 25 ? -15.438 -7.59 -6.559 1 97.12 25 LEU B N 1
ATOM 1458 C CA . LEU B 1 25 ? -14.586 -7.492 -5.379 1 97.12 25 LEU B CA 1
ATOM 1459 C C . LEU B 1 25 ? -13.25 -8.195 -5.613 1 97.12 25 LEU B C 1
ATOM 1461 O O . LEU B 1 25 ? -12.188 -7.613 -5.402 1 97.12 25 LEU B O 1
ATOM 1465 N N . PRO B 1 26 ? -13.266 -9.469 -6.113 1 98.12 26 PRO B N 1
ATOM 1466 C CA . PRO B 1 26 ? -11.977 -10.125 -6.34 1 98.12 26 PRO B CA 1
ATOM 1467 C C . PRO B 1 26 ? -11.211 -9.531 -7.516 1 98.12 26 PRO B C 1
ATOM 1469 O O . PRO B 1 26 ? -11.812 -9.164 -8.531 1 98.12 26 PRO B O 1
ATOM 1472 N N . PRO B 1 27 ? -9.922 -9.359 -7.359 1 98.5 27 PRO B N 1
ATOM 1473 C CA . PRO B 1 27 ? -9.141 -8.891 -8.508 1 98.5 27 PRO B CA 1
ATOM 1474 C C . PRO B 1 27 ? -9.203 -9.844 -9.695 1 98.5 27 PRO B C 1
ATOM 1476 O O . PRO B 1 27 ? -8.977 -11.047 -9.539 1 98.5 27 PRO B O 1
ATOM 1479 N N . GLN B 1 28 ? -9.398 -9.273 -10.828 1 97.88 28 GLN B N 1
ATOM 1480 C CA . GLN B 1 28 ? -9.711 -10.086 -12 1 97.88 28 GLN B CA 1
ATOM 1481 C C . GLN B 1 28 ? -8.484 -10.867 -12.469 1 97.88 28 GLN B C 1
ATOM 1483 O O . GLN B 1 28 ? -8.609 -11.977 -12.977 1 97.88 28 GLN B O 1
ATOM 1488 N N . ARG B 1 29 ? -7.352 -10.336 -12.312 1 98.31 29 ARG B N 1
ATOM 1489 C CA . ARG B 1 29 ? -6.164 -11 -12.852 1 98.31 29 ARG B CA 1
ATOM 1490 C C . ARG B 1 29 ? -5.562 -11.945 -11.82 1 98.31 29 ARG B C 1
ATOM 1492 O O . ARG B 1 29 ? -4.52 -12.562 -12.07 1 98.31 29 ARG B O 1
ATOM 1499 N N . LYS B 1 30 ? -6.113 -12 -10.609 1 98.5 30 LYS B N 1
ATOM 1500 C CA . LYS B 1 30 ? -5.758 -12.93 -9.539 1 98.5 30 LYS B CA 1
ATOM 1501 C C . LYS B 1 30 ? -4.293 -12.766 -9.141 1 98.5 30 LYS B C 1
ATOM 1503 O O . LYS B 1 30 ? -3.596 -13.758 -8.906 1 98.5 30 LYS B O 1
ATOM 1508 N N . VAL B 1 31 ? -3.766 -11.523 -9.109 1 98.81 31 VAL B N 1
ATOM 1509 C CA . VAL B 1 31 ? -2.393 -11.227 -8.719 1 98.81 31 VAL B CA 1
ATOM 1510 C C . VAL B 1 31 ? -2.387 -10.203 -7.586 1 98.81 31 VAL B C 1
ATOM 1512 O O . VAL B 1 31 ? -3.236 -9.312 -7.547 1 98.81 31 VAL B O 1
ATOM 1515 N N . ALA B 1 32 ? -1.521 -10.383 -6.625 1 98.88 32 ALA B N 1
ATOM 1516 C CA . ALA B 1 32 ? -1.196 -9.391 -5.598 1 98.88 32 ALA B CA 1
ATOM 1517 C C . ALA B 1 32 ? 0.184 -8.789 -5.836 1 98.88 32 ALA B C 1
ATOM 1519 O O . ALA B 1 32 ? 1.159 -9.516 -6.047 1 98.88 32 ALA B O 1
ATOM 1520 N N . VAL B 1 33 ? 0.262 -7.465 -5.879 1 98.94 33 VAL B N 1
ATOM 1521 C CA . VAL B 1 33 ? 1.519 -6.738 -6.02 1 98.94 33 VAL B CA 1
ATOM 1522 C C . VAL B 1 33 ? 1.94 -6.172 -4.664 1 98.94 33 VAL B C 1
ATOM 1524 O O . VAL B 1 33 ? 1.138 -5.543 -3.971 1 98.94 33 VAL B O 1
ATOM 1527 N N . VAL B 1 34 ? 3.121 -6.438 -4.215 1 98.94 34 VAL B N 1
ATOM 1528 C CA . VAL B 1 34 ? 3.734 -5.828 -3.039 1 98.94 34 VAL B CA 1
ATOM 1529 C C . VAL B 1 34 ? 4.84 -4.863 -3.471 1 98.94 34 VAL B C 1
ATOM 1531 O O . VAL B 1 34 ? 5.809 -5.273 -4.113 1 98.94 34 VAL B O 1
ATOM 1534 N N . ALA B 1 35 ? 4.684 -3.598 -3.15 1 98.94 35 ALA B N 1
ATOM 1535 C CA . ALA B 1 35 ? 5.633 -2.586 -3.611 1 98.94 35 ALA B CA 1
ATOM 1536 C C . ALA B 1 35 ? 5.922 -1.566 -2.516 1 98.94 35 ALA B C 1
ATOM 1538 O O . ALA B 1 35 ? 5.234 -1.531 -1.493 1 98.94 35 ALA B O 1
ATOM 1539 N N . CYS B 1 36 ? 6.941 -0.801 -2.701 1 98.94 36 CYS B N 1
ATOM 1540 C CA . CYS B 1 36 ? 7.277 0.259 -1.758 1 98.94 36 CYS B CA 1
ATOM 1541 C C . CYS B 1 36 ? 6.254 1.386 -1.813 1 98.94 36 CYS B C 1
ATOM 1543 O O . CYS B 1 36 ? 5.668 1.647 -2.867 1 98.94 36 CYS B O 1
ATOM 1545 N N . MET B 1 37 ? 6.07 2.109 -0.737 1 98.94 37 MET B N 1
ATOM 1546 C CA . MET B 1 37 ? 5.195 3.273 -0.629 1 98.94 37 MET B CA 1
ATOM 1547 C C . MET B 1 37 ? 5.797 4.477 -1.351 1 98.94 37 MET B C 1
ATOM 1549 O O . MET B 1 37 ? 5.145 5.512 -1.485 1 98.94 37 MET B O 1
ATOM 1553 N N . ASP B 1 38 ? 6.941 4.449 -1.915 1 98.88 38 ASP B N 1
ATOM 1554 C CA . ASP B 1 38 ? 7.734 5.543 -2.469 1 98.88 38 ASP B CA 1
ATOM 1555 C C . ASP B 1 38 ? 6.898 6.398 -3.42 1 98.88 38 ASP B C 1
ATOM 1557 O O . ASP B 1 38 ? 6.133 5.871 -4.23 1 98.88 38 ASP B O 1
ATOM 1561 N N . ALA B 1 39 ? 7.109 7.707 -3.314 1 98.81 39 ALA B N 1
ATOM 1562 C CA . ALA B 1 39 ? 6.312 8.664 -4.082 1 98.81 39 ALA B CA 1
ATOM 1563 C C . ALA B 1 39 ? 6.641 8.578 -5.57 1 98.81 39 ALA B C 1
ATOM 1565 O O . ALA B 1 39 ? 5.848 9.016 -6.41 1 98.81 39 ALA B O 1
ATOM 1566 N N . ARG B 1 40 ? 7.809 8.125 -5.918 1 98.88 40 ARG B N 1
ATOM 1567 C CA . ARG B 1 40 ? 8.258 8.094 -7.305 1 98.88 40 ARG B CA 1
ATOM 1568 C C . ARG B 1 40 ? 7.75 6.84 -8.016 1 98.88 40 ARG B C 1
ATOM 1570 O O . ARG B 1 40 ? 7.883 6.715 -9.234 1 98.88 40 ARG B O 1
ATOM 1577 N N . LEU B 1 41 ? 7.105 5.879 -7.285 1 98.75 41 LEU B N 1
ATOM 1578 C CA . LEU B 1 41 ? 6.617 4.609 -7.816 1 98.75 41 LEU B CA 1
ATOM 1579 C C . LEU B 1 41 ? 5.094 4.566 -7.801 1 98.75 41 LEU B C 1
ATOM 1581 O O . LEU B 1 41 ? 4.477 4.574 -6.734 1 98.75 41 LEU B O 1
ATOM 1585 N N . ASP B 1 42 ? 4.469 4.602 -8.953 1 98.56 42 ASP B N 1
ATOM 1586 C CA . ASP B 1 42 ? 3.047 4.332 -9.141 1 98.56 42 ASP B CA 1
ATOM 1587 C C . ASP B 1 42 ? 2.822 2.957 -9.758 1 98.56 42 ASP B C 1
ATOM 1589 O O . ASP B 1 42 ? 2.951 2.791 -10.977 1 98.56 42 ASP B O 1
ATOM 1593 N N . PRO B 1 43 ? 2.426 1.994 -8.953 1 98.75 43 PRO B N 1
ATOM 1594 C CA . PRO B 1 43 ? 2.35 0.623 -9.461 1 98.75 43 PRO B CA 1
ATOM 1595 C C . PRO B 1 43 ? 1.43 0.494 -10.672 1 98.75 43 PRO B C 1
ATOM 1597 O O . PRO B 1 43 ? 1.729 -0.259 -11.602 1 98.75 43 PRO B O 1
ATOM 1600 N N . ALA B 1 44 ? 0.314 1.2 -10.688 1 98.69 44 ALA B N 1
ATOM 1601 C CA . ALA B 1 44 ? -0.621 1.077 -11.805 1 98.69 44 ALA B CA 1
ATOM 1602 C C . ALA B 1 44 ? 0.022 1.53 -13.109 1 98.69 44 ALA B C 1
ATOM 1604 O O . ALA B 1 44 ? -0.091 0.851 -14.133 1 98.69 44 ALA B O 1
ATOM 1605 N N . ARG B 1 45 ? 0.703 2.654 -13.117 1 98.31 45 ARG B N 1
ATOM 1606 C CA . ARG B 1 45 ? 1.367 3.168 -14.312 1 98.31 45 ARG B CA 1
ATOM 1607 C C . ARG B 1 45 ? 2.525 2.266 -14.727 1 98.31 45 ARG B C 1
ATOM 1609 O O . ARG B 1 45 ? 2.645 1.896 -15.898 1 98.31 45 ARG B O 1
ATOM 1616 N N . VAL B 1 46 ? 3.367 1.888 -13.766 1 98.75 46 VAL B N 1
ATOM 1617 C CA . VAL B 1 46 ? 4.598 1.143 -14.008 1 98.75 46 VAL B CA 1
ATOM 1618 C C . VAL B 1 46 ? 4.266 -0.24 -14.562 1 98.75 46 VAL B C 1
ATOM 1620 O O . VAL B 1 46 ? 4.961 -0.745 -15.445 1 98.75 46 VAL B O 1
ATOM 1623 N N . LEU B 1 47 ? 3.145 -0.827 -14.07 1 98.81 47 LEU B N 1
ATOM 1624 C CA . LEU B 1 47 ? 2.85 -2.219 -14.391 1 98.81 47 LEU B CA 1
ATOM 1625 C C . LEU B 1 47 ? 1.681 -2.316 -15.367 1 98.81 47 LEU B C 1
ATOM 1627 O O . LEU B 1 47 ? 1.298 -3.416 -15.773 1 98.81 47 LEU B O 1
ATOM 1631 N N . GLY B 1 48 ? 1.049 -1.222 -15.734 1 98.38 48 GLY B N 1
ATOM 1632 C CA . GLY B 1 48 ? -0.07 -1.229 -16.656 1 98.38 48 GLY B CA 1
ATOM 1633 C C . GLY B 1 48 ? -1.345 -1.788 -16.047 1 98.38 48 GLY B C 1
ATOM 1634 O O . GLY B 1 48 ? -2.053 -2.568 -16.688 1 98.38 48 GLY B O 1
ATOM 1635 N N . LEU B 1 49 ? -1.614 -1.476 -14.828 1 98.56 49 LEU B N 1
ATOM 1636 C CA . LEU B 1 49 ? -2.807 -1.957 -14.141 1 98.56 49 LEU B CA 1
ATOM 1637 C C . LEU B 1 49 ? -3.977 -1.002 -14.344 1 98.56 49 LEU B C 1
ATOM 1639 O O . LEU B 1 49 ? -3.793 0.218 -14.359 1 98.56 49 LEU B O 1
ATOM 1643 N N . GLU B 1 50 ? -5.137 -1.551 -14.492 1 98.06 50 GLU B N 1
ATOM 1644 C CA . GLU B 1 50 ? -6.406 -0.831 -14.414 1 98.06 50 GLU B CA 1
ATOM 1645 C C . GLU B 1 50 ? -7.168 -1.194 -13.141 1 98.06 50 GLU B C 1
ATOM 1647 O O . GLU B 1 50 ? -6.852 -2.188 -12.484 1 98.06 50 GLU B O 1
ATOM 1652 N N . GLU B 1 51 ? -8.172 -0.309 -12.789 1 98.44 51 GLU B N 1
ATOM 1653 C CA . GLU B 1 51 ? -9.031 -0.653 -11.656 1 98.44 51 GLU B CA 1
ATOM 1654 C C . GLU B 1 51 ? -9.664 -2.031 -11.844 1 98.44 51 GLU B C 1
ATOM 1656 O O . GLU B 1 51 ? -10.117 -2.371 -12.938 1 98.44 51 GLU B O 1
ATOM 1661 N N . GLY B 1 52 ? -9.586 -2.824 -10.836 1 98.56 52 GLY B N 1
ATOM 1662 C CA . GLY B 1 52 ? -10.164 -4.16 -10.867 1 98.56 52 GLY B CA 1
ATOM 1663 C C . GLY B 1 52 ? -9.141 -5.242 -11.148 1 98.56 52 GLY B C 1
ATOM 1664 O O . GLY B 1 52 ? -9.414 -6.43 -10.953 1 98.56 52 GLY B O 1
ATOM 1665 N N . ASP B 1 53 ? -7.934 -4.918 -11.547 1 98.62 53 ASP B N 1
ATOM 1666 C CA . ASP B 1 53 ? -6.969 -5.883 -12.07 1 98.62 53 ASP B CA 1
ATOM 1667 C C . ASP B 1 53 ? -6.297 -6.648 -10.93 1 98.62 53 ASP B C 1
ATOM 1669 O O . ASP B 1 53 ? -6.195 -7.879 -10.977 1 98.62 53 ASP B O 1
ATOM 1673 N N . ALA B 1 54 ? -5.77 -5.992 -9.914 1 98.88 54 ALA B N 1
ATOM 1674 C CA . ALA B 1 54 ? -4.852 -6.598 -8.953 1 98.88 54 ALA B CA 1
ATOM 1675 C C . ALA B 1 54 ? -5.039 -6 -7.559 1 98.88 54 ALA B C 1
ATOM 1677 O O . ALA B 1 54 ? -5.398 -4.828 -7.422 1 98.88 54 ALA B O 1
ATOM 1678 N N . HIS B 1 55 ? -4.855 -6.781 -6.516 1 98.94 55 HIS B N 1
ATOM 1679 C CA . HIS B 1 55 ? -4.57 -6.195 -5.211 1 98.94 55 HIS B CA 1
ATOM 1680 C C . HIS B 1 55 ? -3.197 -5.531 -5.191 1 98.94 55 HIS B C 1
ATOM 1682 O O . HIS B 1 55 ? -2.229 -6.086 -5.719 1 98.94 55 HIS B O 1
ATOM 1688 N N . VAL B 1 56 ? -3.127 -4.324 -4.672 1 98.94 56 VAL B N 1
ATOM 1689 C CA . VAL B 1 56 ? -1.852 -3.627 -4.555 1 98.94 56 VAL B CA 1
ATOM 1690 C C . VAL B 1 56 ? -1.582 -3.287 -3.09 1 98.94 56 VAL B C 1
ATOM 1692 O O . VAL B 1 56 ? -2.352 -2.553 -2.465 1 98.94 56 VAL B O 1
ATOM 1695 N N . ILE B 1 57 ? -0.548 -3.867 -2.543 1 99 57 ILE B N 1
ATOM 1696 C CA . ILE B 1 57 ? -0.069 -3.652 -1.182 1 99 57 ILE B CA 1
ATOM 1697 C C . ILE B 1 57 ? 1.203 -2.809 -1.209 1 99 57 ILE B C 1
ATOM 1699 O O . ILE B 1 57 ? 2.133 -3.1 -1.967 1 99 57 ILE B O 1
ATOM 1703 N N . ARG B 1 58 ? 1.196 -1.696 -0.443 1 98.94 58 ARG B N 1
ATOM 1704 C CA . ARG B 1 58 ? 2.34 -0.789 -0.444 1 98.94 58 ARG B CA 1
ATOM 1705 C C . ARG B 1 58 ? 2.734 -0.406 0.979 1 98.94 58 ARG B C 1
ATOM 1707 O O . ARG B 1 58 ? 1.884 -0.022 1.783 1 98.94 58 ARG B O 1
ATOM 1714 N N . ASN B 1 59 ? 3.975 -0.531 1.312 1 98.94 59 ASN B N 1
ATOM 1715 C CA . ASN B 1 59 ? 4.562 -0.116 2.582 1 98.94 59 ASN B CA 1
ATOM 1716 C C . ASN B 1 59 ? 5.996 0.373 2.402 1 98.94 59 ASN B C 1
ATOM 1718 O O . ASN B 1 59 ? 6.504 0.417 1.281 1 98.94 59 ASN B O 1
ATOM 1722 N N . ALA B 1 60 ? 6.586 0.878 3.539 1 98.88 60 ALA B N 1
ATOM 1723 C CA . ALA B 1 60 ? 7.977 1.311 3.459 1 98.88 60 ALA B CA 1
ATOM 1724 C C . ALA B 1 60 ? 8.883 0.156 3.045 1 98.88 60 ALA B C 1
ATOM 1726 O O . ALA B 1 60 ? 8.953 -0.867 3.73 1 98.88 60 ALA B O 1
ATOM 1727 N N . GLY B 1 61 ? 9.516 0.308 1.841 1 98.81 61 GLY B N 1
ATOM 1728 C CA . GLY B 1 61 ? 10.477 -0.669 1.356 1 98.81 61 GLY B CA 1
ATOM 1729 C C . GLY B 1 61 ? 9.836 -1.795 0.566 1 98.81 61 GLY B C 1
ATOM 1730 O O . GLY B 1 61 ? 10.539 -2.633 -0.006 1 98.81 61 GLY B O 1
ATOM 1731 N N . GLY B 1 62 ? 8.453 -1.875 0.577 1 98.88 62 GLY B N 1
ATOM 1732 C CA . GLY B 1 62 ? 7.801 -2.998 -0.081 1 98.88 62 GLY B CA 1
ATOM 1733 C C . GLY B 1 62 ? 8.094 -4.328 0.584 1 98.88 62 GLY B C 1
ATOM 1734 O O . GLY B 1 62 ? 8.266 -5.344 -0.094 1 98.88 62 GLY B O 1
ATOM 1735 N N . ARG B 1 63 ? 8.148 -4.379 1.848 1 98.88 63 ARG B N 1
ATOM 1736 C CA . ARG B 1 63 ? 8.602 -5.559 2.58 1 98.88 63 ARG B CA 1
ATOM 1737 C C . ARG B 1 63 ? 7.469 -6.562 2.76 1 98.88 63 ARG B C 1
ATOM 1739 O O . ARG B 1 63 ? 6.398 -6.215 3.262 1 98.88 63 ARG B O 1
ATOM 1746 N N . VAL B 1 64 ? 7.754 -7.785 2.439 1 98.75 64 VAL B N 1
ATOM 1747 C CA . VAL B 1 64 ? 6.773 -8.867 2.502 1 98.75 64 VAL B CA 1
ATOM 1748 C C . VAL B 1 64 ? 6.434 -9.172 3.959 1 98.75 64 VAL B C 1
ATOM 1750 O O . VAL B 1 64 ? 5.281 -9.461 4.285 1 98.75 64 VAL B O 1
ATOM 1753 N N . SER B 1 65 ? 7.387 -9.094 4.852 1 98.06 65 SER B N 1
ATOM 1754 C CA . SER B 1 65 ? 7.125 -9.383 6.258 1 98.06 65 SER B CA 1
ATOM 1755 C C . SER B 1 65 ? 6.059 -8.453 6.824 1 98.06 65 SER B C 1
ATOM 1757 O O . SER B 1 65 ? 5.285 -8.844 7.699 1 98.06 65 SER B O 1
ATOM 1759 N N . ASP B 1 66 ? 6.031 -7.234 6.309 1 98.25 66 ASP B N 1
ATOM 1760 C CA . ASP B 1 66 ? 5.062 -6.23 6.727 1 98.25 66 ASP B CA 1
ATOM 1761 C C . ASP B 1 66 ? 3.768 -6.344 5.922 1 98.25 66 ASP B C 1
ATOM 1763 O O . ASP B 1 66 ? 2.805 -5.617 6.184 1 98.25 66 ASP B O 1
ATOM 1767 N N . ALA B 1 67 ? 3.697 -7.23 4.949 1 98.75 67 ALA B N 1
ATOM 1768 C CA . ALA B 1 67 ? 2.555 -7.344 4.043 1 98.75 67 ALA B CA 1
ATOM 1769 C C . ALA B 1 67 ? 1.845 -8.68 4.223 1 98.75 67 ALA B C 1
ATOM 1771 O O . ALA B 1 67 ? 0.827 -8.938 3.576 1 98.75 67 ALA B O 1
ATOM 1772 N N . LEU B 1 68 ? 2.27 -9.562 5.102 1 98.31 68 LEU B N 1
ATOM 1773 C CA . LEU B 1 68 ? 1.804 -10.945 5.176 1 98.31 68 LEU B CA 1
ATOM 1774 C C . LEU B 1 68 ? 0.311 -11 5.484 1 98.31 68 LEU B C 1
ATOM 1776 O O . LEU B 1 68 ? -0.429 -11.758 4.855 1 98.31 68 LEU B O 1
ATOM 1780 N N . ARG B 1 69 ? -0.115 -10.172 6.438 1 98.12 69 ARG B N 1
ATOM 1781 C CA . ARG B 1 69 ? -1.534 -10.125 6.77 1 98.12 69 ARG B CA 1
ATOM 1782 C C . ARG B 1 69 ? -2.381 -9.875 5.527 1 98.12 69 ARG B C 1
ATOM 1784 O O . ARG B 1 69 ? -3.363 -10.586 5.289 1 98.12 69 ARG B O 1
ATOM 1791 N N . SER B 1 70 ? -2.018 -8.883 4.746 1 98.88 70 SER B N 1
ATOM 1792 C CA . SER B 1 70 ? -2.746 -8.5 3.539 1 98.88 70 SER B CA 1
ATOM 1793 C C . SER B 1 70 ? -2.676 -9.594 2.479 1 98.88 70 SER B C 1
ATOM 1795 O O . SER B 1 70 ? -3.666 -9.875 1.804 1 98.88 70 SER B O 1
ATOM 1797 N N . ILE B 1 71 ? -1.503 -10.227 2.361 1 98.81 71 ILE B N 1
ATOM 1798 C CA . ILE B 1 71 ? -1.312 -11.281 1.378 1 98.81 71 ILE B CA 1
ATOM 1799 C C . ILE B 1 71 ? -2.213 -12.469 1.715 1 98.81 71 ILE B C 1
ATOM 1801 O O . ILE B 1 71 ? -2.877 -13.023 0.835 1 98.81 71 ILE B O 1
ATOM 1805 N N . ILE B 1 72 ? -2.234 -12.891 2.973 1 98.44 72 ILE B N 1
ATOM 1806 C CA . ILE B 1 72 ? -3.047 -14.016 3.418 1 98.44 72 ILE B CA 1
ATOM 1807 C C . ILE B 1 72 ? -4.52 -13.734 3.127 1 98.44 72 ILE B C 1
ATOM 1809 O O . ILE B 1 72 ? -5.223 -14.586 2.574 1 98.44 72 ILE B O 1
ATOM 1813 N N . ILE B 1 73 ? -4.961 -12.555 3.451 1 98.62 73 ILE B N 1
ATOM 1814 C CA . ILE B 1 73 ? -6.344 -12.18 3.193 1 98.62 73 ILE B CA 1
ATOM 1815 C C . ILE B 1 73 ? -6.617 -12.219 1.692 1 98.62 73 ILE B C 1
ATOM 1817 O O . ILE B 1 73 ? -7.641 -12.742 1.252 1 98.62 73 ILE B O 1
ATOM 1821 N N . SER B 1 74 ? -5.723 -11.625 0.917 1 98.69 74 SER B N 1
ATOM 1822 C CA . SER B 1 74 ? -5.848 -11.57 -0.536 1 98.69 74 SER B CA 1
ATOM 1823 C C . SER B 1 74 ? -6.02 -12.969 -1.128 1 98.69 74 SER B C 1
ATOM 1825 O O . SER B 1 74 ? -6.832 -13.164 -2.035 1 98.69 74 SER B O 1
ATOM 1827 N N . GLN B 1 75 ? -5.281 -13.938 -0.654 1 98.38 75 GLN B N 1
ATOM 1828 C CA . GLN B 1 75 ? -5.328 -15.297 -1.172 1 98.38 75 GLN B CA 1
ATOM 1829 C C . GLN B 1 75 ? -6.551 -16.047 -0.65 1 98.38 75 GLN B C 1
ATOM 1831 O O . GLN B 1 75 ? -7.293 -16.641 -1.428 1 98.38 75 GLN B O 1
ATOM 1836 N N . GLN B 1 76 ? -6.82 -16.016 0.619 1 97.12 76 GLN B N 1
ATOM 1837 C CA . GLN B 1 76 ? -7.812 -16.859 1.277 1 97.12 76 GLN B CA 1
ATOM 1838 C C . GLN B 1 76 ? -9.227 -16.375 0.974 1 97.12 76 GLN B C 1
ATOM 1840 O O . GLN B 1 76 ? -10.156 -17.188 0.89 1 97.12 76 GLN B O 1
ATOM 1845 N N . LEU B 1 77 ? -9.375 -15.07 0.762 1 97.19 77 LEU B N 1
ATOM 1846 C CA . LEU B 1 77 ? -10.742 -14.562 0.668 1 97.19 77 LEU B CA 1
ATOM 1847 C C . LEU B 1 77 ? -11.023 -14 -0.721 1 97.19 77 LEU B C 1
ATOM 1849 O O . LEU B 1 77 ? -12.172 -13.953 -1.158 1 97.19 77 LEU B O 1
ATOM 1853 N N . LEU B 1 78 ? -9.922 -13.617 -1.444 1 97.38 78 LEU B N 1
ATOM 1854 C CA . LEU B 1 78 ? -10.195 -12.883 -2.674 1 97.38 78 LEU B CA 1
ATOM 1855 C C . LEU B 1 78 ? -9.508 -13.539 -3.865 1 97.38 78 LEU B C 1
ATOM 1857 O O . LEU B 1 78 ? -9.492 -12.984 -4.965 1 97.38 78 LEU B O 1
ATOM 1861 N N . GLY B 1 79 ? -8.82 -14.594 -3.697 1 97.38 79 GLY B N 1
ATOM 1862 C CA . GLY B 1 79 ? -8.555 -15.555 -4.75 1 97.38 79 GLY B CA 1
ATOM 1863 C C . GLY B 1 79 ? -7.297 -15.234 -5.543 1 97.38 79 GLY B C 1
ATOM 1864 O O . GLY B 1 79 ? -7.086 -15.781 -6.629 1 97.38 79 GLY B O 1
ATOM 1865 N N . THR B 1 80 ? -6.406 -14.43 -5.059 1 98.56 80 THR B N 1
ATOM 1866 C CA . THR B 1 80 ? -5.172 -14.195 -5.793 1 98.56 80 THR B CA 1
ATOM 1867 C C . THR B 1 80 ? -4.297 -15.445 -5.801 1 98.56 80 THR B C 1
ATOM 1869 O O . THR B 1 80 ? -4.285 -16.203 -4.828 1 98.56 80 THR B O 1
ATOM 1872 N N . ARG B 1 81 ? -3.529 -15.602 -6.949 1 98.5 81 ARG B N 1
ATOM 1873 C CA . ARG B 1 81 ? -2.771 -16.828 -7.141 1 98.5 81 ARG B CA 1
ATOM 1874 C C . ARG B 1 81 ? -1.401 -16.547 -7.746 1 98.5 81 ARG B C 1
ATOM 1876 O O . ARG B 1 81 ? -0.748 -17.438 -8.273 1 98.5 81 ARG B O 1
ATOM 1883 N N . GLU B 1 82 ? -1.011 -15.391 -7.789 1 98.75 82 GLU B N 1
ATOM 1884 C CA . GLU B 1 82 ? 0.315 -14.922 -8.18 1 98.75 82 GLU B CA 1
ATOM 1885 C C . GLU B 1 82 ? 0.73 -13.703 -7.355 1 98.75 82 GLU B C 1
ATOM 1887 O O . GLU B 1 82 ? -0.114 -12.898 -6.961 1 98.75 82 GLU B O 1
ATOM 1892 N N . ILE B 1 83 ? 2.023 -13.641 -6.969 1 98.81 83 ILE B N 1
ATOM 1893 C CA . ILE B 1 83 ? 2.537 -12.5 -6.219 1 98.81 83 ILE B CA 1
ATOM 1894 C C . ILE B 1 83 ? 3.699 -11.867 -6.98 1 98.81 83 ILE B C 1
ATOM 1896 O O . ILE B 1 83 ? 4.582 -12.57 -7.48 1 98.81 83 ILE B O 1
ATOM 1900 N N . VAL B 1 84 ? 3.68 -10.594 -7.129 1 98.88 84 VAL B N 1
ATOM 1901 C CA . VAL B 1 84 ? 4.766 -9.82 -7.719 1 98.88 84 VAL B CA 1
ATOM 1902 C C . VAL B 1 84 ? 5.305 -8.82 -6.695 1 98.88 84 VAL B C 1
ATOM 1904 O O . VAL B 1 84 ? 4.531 -8.094 -6.066 1 98.88 84 VAL B O 1
ATOM 1907 N N . ILE B 1 85 ? 6.582 -8.82 -6.484 1 98.88 85 ILE B N 1
ATOM 1908 C CA . ILE B 1 85 ? 7.266 -7.91 -5.57 1 98.88 85 ILE B CA 1
ATOM 1909 C C . ILE B 1 85 ? 8.023 -6.855 -6.371 1 98.88 85 ILE B C 1
ATOM 1911 O O . ILE B 1 85 ? 8.742 -7.18 -7.316 1 98.88 85 ILE B O 1
ATOM 1915 N N . VAL B 1 86 ? 7.828 -5.57 -5.984 1 98.88 86 VAL B N 1
ATOM 1916 C CA . VAL B 1 86 ? 8.523 -4.5 -6.688 1 98.88 86 VAL B CA 1
ATOM 1917 C C . VAL B 1 86 ? 9.234 -3.6 -5.676 1 98.88 86 VAL B C 1
ATOM 1919 O O . VAL B 1 86 ? 8.602 -2.775 -5.016 1 98.88 86 VAL B O 1
ATOM 1922 N N . HIS B 1 87 ? 10.531 -3.752 -5.512 1 98.88 87 HIS B N 1
ATOM 1923 C CA . HIS B 1 87 ? 11.383 -2.762 -4.867 1 98.88 87 HIS B CA 1
ATOM 1924 C C . HIS B 1 87 ? 11.844 -1.703 -5.863 1 98.88 87 HIS B C 1
ATOM 1926 O O . HIS B 1 87 ? 11.414 -1.697 -7.016 1 98.88 87 HIS B O 1
ATOM 1932 N N . HIS B 1 88 ? 12.664 -0.729 -5.398 1 98.94 88 HIS B N 1
ATOM 1933 C CA . HIS B 1 88 ? 13.055 0.307 -6.352 1 98.94 88 HIS B CA 1
ATOM 1934 C C . HIS B 1 88 ? 14.43 0.866 -6.027 1 98.94 88 HIS B C 1
ATOM 1936 O O . HIS B 1 88 ? 14.875 0.808 -4.879 1 98.94 88 HIS B O 1
ATOM 1942 N N . THR B 1 89 ? 15.102 1.349 -6.996 1 98.75 89 THR B N 1
ATOM 1943 C CA . THR B 1 89 ? 16.406 1.969 -6.812 1 98.75 89 THR B CA 1
ATOM 1944 C C . THR B 1 89 ? 16.281 3.264 -6.016 1 98.75 89 THR B C 1
ATOM 1946 O O . THR B 1 89 ? 15.211 3.867 -5.961 1 98.75 89 THR B O 1
ATOM 1949 N N . ASN B 1 90 ? 17.422 3.67 -5.336 1 98.25 90 ASN B N 1
ATOM 1950 C CA . ASN B 1 90 ? 17.469 4.895 -4.547 1 98.25 90 ASN B CA 1
ATOM 1951 C C . ASN B 1 90 ? 16.359 4.93 -3.504 1 98.25 90 ASN B C 1
ATOM 1953 O O . ASN B 1 90 ? 15.641 5.93 -3.381 1 98.25 90 ASN B O 1
ATOM 1957 N N . CYS B 1 91 ? 16.141 3.82 -2.871 1 98.62 91 CYS B N 1
ATOM 1958 C CA . CYS B 1 91 ? 15.117 3.668 -1.84 1 98.62 91 CYS B CA 1
ATOM 1959 C C . CYS B 1 91 ? 15.586 4.254 -0.515 1 98.62 91 CYS B C 1
ATOM 1961 O O . CYS B 1 91 ? 16.734 4.062 -0.122 1 98.62 91 CYS B O 1
ATOM 1963 N N . GLY B 1 92 ? 14.695 4.934 0.123 1 97.94 92 GLY B N 1
ATOM 1964 C CA . GLY B 1 92 ? 15.039 5.5 1.417 1 97.94 92 GLY B CA 1
ATOM 1965 C C . GLY B 1 92 ? 15.445 4.453 2.439 1 97.94 92 GLY B C 1
ATOM 1966 O O . GLY B 1 92 ? 16.203 4.746 3.363 1 97.94 92 GLY B O 1
ATOM 1967 N N . MET B 1 93 ? 15 3.23 2.289 1 98.38 93 MET B N 1
ATOM 1968 C CA . MET B 1 93 ? 15.289 2.16 3.238 1 98.38 93 MET B CA 1
ATOM 1969 C C . MET B 1 93 ? 16.781 1.829 3.244 1 98.38 93 MET B C 1
ATOM 1971 O O . MET B 1 93 ? 17.266 1.1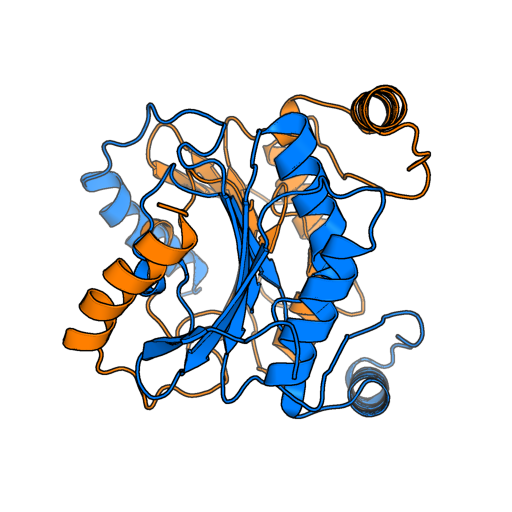7 4.164 1 98.38 93 MET B O 1
ATOM 1975 N N . LEU B 1 94 ? 17.5 2.258 2.238 1 98.12 94 LEU B N 1
ATOM 1976 C CA . LEU B 1 94 ? 18.938 2.021 2.129 1 98.12 94 LEU B CA 1
ATOM 1977 C C . LEU B 1 94 ? 19.719 3.035 2.961 1 98.12 94 LEU B C 1
ATOM 1979 O O . LEU B 1 94 ? 20.922 2.875 3.17 1 98.12 94 LEU B O 1
ATOM 1983 N N . THR B 1 95 ? 19.062 4.023 3.521 1 97.31 95 THR B N 1
ATOM 1984 C CA . THR B 1 95 ? 19.781 5.199 4.016 1 97.31 95 THR B CA 1
ATOM 1985 C C . THR B 1 95 ? 19.781 5.223 5.543 1 97.31 95 THR B C 1
ATOM 1987 O O . THR B 1 95 ? 20.25 6.191 6.152 1 97.31 95 THR B O 1
ATOM 1990 N N . PHE B 1 96 ? 19.266 4.211 6.172 1 97.69 96 PHE B N 1
ATOM 1991 C CA . PHE B 1 96 ? 19.234 4.203 7.629 1 97.69 96 PHE B CA 1
ATOM 1992 C C . PHE B 1 96 ? 19.344 2.777 8.164 1 97.69 96 PHE B C 1
ATOM 1994 O O . PHE B 1 96 ? 19.312 1.816 7.391 1 97.69 96 PHE B O 1
ATOM 2001 N N . THR B 1 97 ? 19.562 2.619 9.43 1 97.44 97 THR B N 1
ATOM 2002 C CA . THR B 1 97 ? 19.531 1.359 10.156 1 97.44 97 THR B CA 1
ATOM 2003 C C . THR B 1 97 ? 18.453 1.396 11.242 1 97.44 97 THR B C 1
ATOM 2005 O O . THR B 1 97 ? 17.953 2.467 11.594 1 97.44 97 THR B O 1
ATOM 2008 N N . ASP B 1 98 ? 18.125 0.199 11.727 1 97.56 98 ASP B N 1
ATOM 2009 C CA . ASP B 1 98 ? 17.172 0.142 12.828 1 97.56 98 ASP B CA 1
ATOM 2010 C C . ASP B 1 98 ? 17.656 0.978 14.016 1 97.56 98 ASP B C 1
ATOM 2012 O O . ASP B 1 98 ? 16.875 1.741 14.594 1 97.56 98 ASP B O 1
ATOM 2016 N N . GLU B 1 99 ? 18.922 0.809 14.32 1 97.12 99 GLU B N 1
ATOM 2017 C CA . GLU B 1 99 ? 19.484 1.575 15.43 1 97.12 99 GLU B CA 1
ATOM 2018 C C . GLU B 1 99 ? 19.406 3.074 15.156 1 97.12 99 GLU B C 1
ATOM 2020 O O . GLU B 1 99 ? 19.062 3.854 16.047 1 97.12 99 GLU B O 1
ATOM 2025 N N . GLY B 1 100 ? 19.719 3.457 13.961 1 97.44 100 GLY B N 1
ATOM 2026 C CA . GLY B 1 100 ? 19.703 4.863 13.594 1 97.44 100 GLY B CA 1
ATOM 2027 C C . GLY B 1 100 ? 18.344 5.5 13.742 1 97.44 100 GLY B C 1
ATOM 2028 O O . GLY B 1 100 ? 18.203 6.582 14.328 1 97.44 100 GLY B O 1
ATOM 2029 N N . ILE B 1 101 ? 17.344 4.875 13.258 1 97.62 101 ILE B N 1
ATOM 2030 C CA . ILE B 1 101 ? 16.016 5.465 13.297 1 97.62 101 ILE B CA 1
ATOM 2031 C C . ILE B 1 101 ? 15.477 5.43 14.734 1 97.62 101 ILE B C 1
ATOM 2033 O O . ILE B 1 101 ? 14.758 6.34 15.156 1 97.62 101 ILE B O 1
ATOM 2037 N N . ARG B 1 102 ? 15.773 4.414 15.484 1 97.62 102 ARG B N 1
ATOM 2038 C CA . ARG B 1 102 ? 15.375 4.359 16.891 1 97.62 102 ARG B CA 1
ATOM 2039 C C . ARG B 1 102 ? 15.977 5.523 17.672 1 97.62 102 ARG B C 1
ATOM 2041 O O . ARG B 1 102 ? 15.289 6.16 18.469 1 97.62 102 ARG B O 1
ATOM 2048 N N . ASP B 1 103 ? 17.219 5.801 17.438 1 97.81 103 ASP B N 1
ATOM 2049 C CA . ASP B 1 103 ? 17.891 6.922 18.094 1 97.81 103 ASP B CA 1
ATOM 2050 C C . ASP B 1 103 ? 17.234 8.25 17.719 1 97.81 103 ASP B C 1
ATOM 2052 O O . ASP B 1 103 ? 17.047 9.117 18.562 1 97.81 103 ASP B O 1
ATOM 2056 N N . LYS B 1 104 ? 16.938 8.352 16.484 1 97.75 104 LYS B N 1
ATOM 2057 C CA . LYS B 1 104 ? 16.297 9.57 16.016 1 97.75 104 LYS B CA 1
ATOM 2058 C C . LYS B 1 104 ? 14.953 9.773 16.703 1 97.75 104 LYS B C 1
ATOM 2060 O O . LYS B 1 104 ? 14.641 10.883 17.156 1 97.75 104 LYS B O 1
ATOM 2065 N N . ILE B 1 105 ? 14.148 8.742 16.75 1 97.44 105 ILE B N 1
ATOM 2066 C CA . ILE B 1 105 ? 12.828 8.812 17.359 1 97.44 105 ILE B CA 1
ATOM 2067 C C . ILE B 1 105 ? 12.953 9.125 18.844 1 97.44 105 ILE B C 1
ATOM 2069 O O . ILE B 1 105 ? 12.18 9.93 19.391 1 97.44 105 ILE B O 1
ATOM 2073 N N . ARG B 1 106 ? 13.914 8.531 19.484 1 97.5 106 ARG B N 1
ATOM 2074 C CA . ARG B 1 106 ? 14.164 8.836 20.891 1 97.5 106 ARG B CA 1
ATOM 2075 C C . ARG B 1 106 ? 14.5 10.305 21.078 1 97.5 106 ARG B C 1
ATOM 2077 O O . ARG B 1 106 ? 13.992 10.953 22 1 97.5 106 ARG B O 1
ATOM 2084 N N . ALA B 1 107 ? 15.297 10.773 20.297 1 97.5 107 ALA B N 1
ATOM 2085 C CA . ALA B 1 107 ? 15.742 12.164 20.391 1 97.5 107 ALA B CA 1
ATOM 2086 C C . ALA B 1 107 ? 14.602 13.125 20.062 1 97.5 107 ALA B C 1
ATOM 2088 O O . ALA B 1 107 ? 14.414 14.125 20.766 1 97.5 107 ALA B O 1
ATOM 2089 N N . ASP B 1 108 ? 13.852 12.82 19 1 96.5 108 ASP B N 1
ATOM 2090 C CA . ASP B 1 108 ? 12.875 13.758 18.484 1 96.5 108 ASP B CA 1
ATOM 2091 C C . ASP B 1 108 ? 11.547 13.648 19.234 1 96.5 108 ASP B C 1
ATOM 2093 O O . ASP B 1 108 ? 10.867 14.656 19.453 1 96.5 108 ASP B O 1
ATOM 2097 N N . LEU B 1 109 ? 11.195 12.422 19.562 1 96.69 109 LEU B N 1
ATOM 2098 C CA . LEU B 1 109 ? 9.859 12.211 20.109 1 96.69 109 LEU B CA 1
ATOM 2099 C C . LEU B 1 109 ? 9.938 11.766 21.578 1 96.69 109 LEU B C 1
ATOM 2101 O O . LEU B 1 109 ? 8.906 11.648 22.234 1 96.69 109 LEU B O 1
ATOM 2105 N N . HIS B 1 110 ? 11.117 11.484 22.047 1 97.31 110 HIS B N 1
ATOM 2106 C CA . HIS B 1 110 ? 11.328 11.008 23.422 1 97.31 110 HIS B CA 1
ATOM 2107 C C . HIS B 1 110 ? 10.562 9.711 23.672 1 97.31 110 HIS B C 1
ATOM 2109 O O . HIS B 1 110 ? 9.953 9.547 24.734 1 97.31 110 HIS B O 1
ATOM 2115 N N . GLN B 1 111 ? 10.484 8.922 22.641 1 97.06 111 GLN B N 1
ATOM 2116 C CA . GLN B 1 111 ? 9.805 7.637 22.719 1 97.06 111 GLN B CA 1
ATOM 2117 C C . GLN B 1 111 ? 10.781 6.484 22.484 1 97.06 111 GLN B C 1
ATOM 2119 O O . GLN B 1 111 ? 11.695 6.594 21.656 1 97.06 111 GLN B O 1
ATOM 2124 N N . ASN B 1 112 ? 10.547 5.395 23.219 1 95.62 112 ASN B N 1
ATOM 2125 C CA . ASN B 1 112 ? 11.289 4.156 23 1 95.62 112 ASN B CA 1
ATOM 2126 C C . ASN B 1 112 ? 10.547 3.217 22.062 1 95.62 112 ASN B C 1
ATOM 2128 O O . ASN B 1 112 ? 9.445 2.77 22.359 1 95.62 112 ASN B O 1
ATOM 2132 N N . VAL B 1 113 ? 11.195 2.945 20.875 1 95.38 113 VAL B N 1
ATOM 2133 C CA . VAL B 1 113 ? 10.547 2.117 19.859 1 95.38 113 VAL B CA 1
ATOM 2134 C C . VAL B 1 113 ? 11.383 0.867 19.594 1 95.38 113 VAL B C 1
ATOM 2136 O O . VAL B 1 113 ? 11.453 0.381 18.469 1 95.38 113 VAL B O 1
ATOM 2139 N N . ASP B 1 114 ? 12.023 0.314 20.594 1 94.62 114 ASP B N 1
ATOM 2140 C CA . ASP B 1 114 ? 12.883 -0.861 20.469 1 94.62 114 ASP B CA 1
ATOM 2141 C C . ASP B 1 114 ? 12.078 -2.078 20.016 1 94.62 114 ASP B C 1
ATOM 2143 O O . ASP B 1 114 ? 12.648 -3.029 19.469 1 94.62 114 ASP B O 1
ATOM 2147 N N . HIS B 1 115 ? 10.805 -2.035 20.188 1 93.06 115 HIS B N 1
ATOM 2148 C CA . HIS B 1 115 ? 9.945 -3.17 19.859 1 93.06 115 HIS B CA 1
ATOM 2149 C C . HIS B 1 115 ? 9.531 -3.148 18.391 1 93.06 115 HIS B C 1
ATOM 2151 O O . HIS B 1 115 ? 8.93 -4.105 17.906 1 93.06 115 HIS B O 1
ATOM 2157 N N . ILE B 1 116 ? 9.812 -2.066 17.688 1 94.69 116 ILE B N 1
ATOM 2158 C CA . ILE B 1 116 ? 9.406 -1.932 16.281 1 94.69 116 ILE B CA 1
ATOM 2159 C C . ILE B 1 116 ? 10.57 -2.322 15.375 1 94.69 116 ILE B C 1
ATOM 2161 O O . ILE B 1 116 ? 11.68 -1.802 15.516 1 94.69 116 ILE B O 1
ATOM 2165 N N . ALA B 1 117 ? 10.336 -3.328 14.523 1 96.25 117 ALA B N 1
ATOM 2166 C CA . ALA B 1 117 ? 11.266 -3.6 13.43 1 96.25 117 ALA B CA 1
ATOM 2167 C C . ALA B 1 117 ? 10.969 -2.707 12.227 1 96.25 117 ALA B C 1
ATOM 2169 O O . ALA B 1 117 ? 9.914 -2.832 11.594 1 96.25 117 ALA B O 1
ATOM 2170 N N . PHE B 1 118 ? 11.898 -1.842 11.891 1 98.25 118 PHE B N 1
ATOM 2171 C CA . PHE B 1 118 ? 11.664 -0.908 10.797 1 98.25 118 PHE B CA 1
ATOM 2172 C C . PHE B 1 118 ? 12.086 -1.517 9.469 1 98.25 118 PHE B C 1
ATOM 2174 O O . PHE B 1 118 ? 11.797 -0.963 8.406 1 98.25 118 PHE B O 1
ATOM 2181 N N . LEU B 1 119 ? 12.812 -2.57 9.438 1 98.25 119 LEU B N 1
ATOM 2182 C CA . LEU B 1 119 ? 13.086 -3.463 8.312 1 98.25 119 LEU B CA 1
ATOM 2183 C C . LEU B 1 119 ? 13.914 -2.754 7.246 1 98.25 119 LEU B C 1
ATOM 2185 O O . LEU B 1 119 ? 13.586 -2.812 6.059 1 98.25 119 LEU B O 1
ATOM 2189 N N . PRO B 1 120 ? 14.938 -1.955 7.664 1 98.25 120 PRO B N 1
ATOM 2190 C CA . PRO B 1 120 ? 15.859 -1.447 6.645 1 98.25 120 PRO B CA 1
ATOM 2191 C C . PRO B 1 120 ? 16.625 -2.562 5.93 1 98.25 120 PRO B C 1
ATOM 2193 O O . PRO B 1 120 ? 16.578 -3.717 6.363 1 98.25 120 PRO B O 1
ATOM 2196 N N . PHE B 1 121 ? 17.125 -2.303 4.762 1 97.94 121 PHE B N 1
ATOM 2197 C CA . PHE B 1 121 ? 18.016 -3.244 4.09 1 97.94 121 PHE B CA 1
ATOM 2198 C C . PHE B 1 121 ? 19.203 -2.518 3.463 1 97.94 121 PHE B C 1
ATOM 2200 O O . PHE B 1 121 ? 19.109 -1.324 3.164 1 97.94 121 PHE B O 1
ATOM 2207 N N . GLY B 1 122 ? 20.297 -3.23 3.24 1 97 122 GLY B N 1
ATOM 2208 C CA . GLY B 1 122 ? 21.531 -2.645 2.734 1 97 122 GLY B CA 1
ATOM 2209 C C . GLY B 1 122 ? 21.828 -3.029 1.298 1 97 122 GLY B C 1
ATOM 2210 O O . GLY B 1 122 ? 22.688 -2.428 0.654 1 97 122 GLY B O 1
ATOM 2211 N N . ASP B 1 123 ? 21.188 -4.074 0.84 1 97.94 123 ASP B N 1
ATOM 2212 C CA . ASP B 1 123 ? 21.344 -4.57 -0.524 1 97.94 123 ASP B CA 1
ATOM 2213 C C . ASP B 1 123 ? 19.984 -4.73 -1.203 1 97.94 123 ASP B C 1
ATOM 2215 O O . ASP B 1 123 ? 19.188 -5.582 -0.807 1 97.94 123 ASP B O 1
ATOM 2219 N N . LEU B 1 124 ? 19.859 -3.91 -2.195 1 97.94 124 LEU B N 1
ATOM 2220 C CA . LEU B 1 124 ? 18.547 -3.773 -2.838 1 97.94 124 LEU B CA 1
ATOM 2221 C C . LEU B 1 124 ? 18.109 -5.094 -3.463 1 97.94 124 LEU B C 1
ATOM 2223 O O . LEU B 1 124 ? 17.016 -5.594 -3.172 1 97.94 124 LEU B O 1
ATOM 2227 N N . GLU B 1 125 ? 18.938 -5.734 -4.281 1 98.12 125 GLU B N 1
ATOM 2228 C CA . GLU B 1 125 ? 18.594 -7.004 -4.918 1 98.12 125 GLU B CA 1
ATOM 2229 C C . GLU B 1 125 ? 18.375 -8.102 -3.879 1 98.12 125 GLU B C 1
ATOM 2231 O O . GLU B 1 125 ? 17.438 -8.898 -3.996 1 98.12 125 GLU B O 1
ATOM 2236 N N . GLN B 1 126 ? 19.234 -8.133 -2.916 1 98.12 126 GLN B N 1
ATOM 2237 C CA . GLN B 1 126 ? 19.109 -9.141 -1.869 1 98.12 126 GLN B CA 1
ATOM 2238 C C . GLN B 1 126 ? 17.797 -8.984 -1.111 1 98.12 126 GLN B C 1
ATOM 2240 O O . GLN B 1 126 ? 17.203 -9.969 -0.67 1 98.12 126 GLN B O 1
ATOM 2245 N N . SER B 1 127 ? 17.359 -7.758 -0.873 1 98.31 127 SER B N 1
ATOM 2246 C CA . SER B 1 127 ? 16.109 -7.539 -0.168 1 98.31 127 SER B CA 1
ATOM 2247 C C . SER B 1 127 ? 14.938 -8.18 -0.911 1 98.31 127 SER B C 1
ATOM 2249 O O . SER B 1 127 ? 14.023 -8.727 -0.289 1 98.31 127 SER B O 1
ATOM 2251 N N . VAL B 1 128 ? 14.945 -8.062 -2.252 1 98.75 128 VAL B N 1
ATOM 2252 C CA . VAL B 1 128 ? 13.922 -8.719 -3.057 1 98.75 128 VAL B CA 1
ATOM 2253 C C . VAL B 1 128 ? 13.992 -10.227 -2.861 1 98.75 128 VAL B C 1
ATOM 2255 O O . VAL B 1 128 ? 12.969 -10.883 -2.645 1 98.75 128 VAL B O 1
ATOM 2258 N N . ARG B 1 129 ? 15.18 -10.812 -2.926 1 98.62 129 ARG B N 1
ATOM 2259 C CA . ARG B 1 129 ? 15.359 -12.25 -2.756 1 98.62 129 ARG B CA 1
ATOM 2260 C C . ARG B 1 129 ? 14.914 -12.695 -1.368 1 98.62 129 ARG B C 1
ATOM 2262 O O . ARG B 1 129 ? 14.336 -13.773 -1.214 1 98.62 129 ARG B O 1
ATOM 2269 N N . ASP B 1 130 ? 15.281 -11.922 -0.36 1 98.25 130 ASP B N 1
ATOM 2270 C CA . ASP B 1 130 ? 14.852 -12.227 1 1 98.25 130 ASP B CA 1
ATOM 2271 C C . ASP B 1 130 ? 13.32 -12.266 1.092 1 98.25 130 ASP B C 1
ATOM 2273 O O . ASP B 1 130 ? 12.758 -13.148 1.749 1 98.25 130 ASP B O 1
ATOM 2277 N N . ASP B 1 131 ? 12.688 -11.312 0.512 1 98.62 131 ASP B N 1
ATOM 2278 C CA . ASP B 1 131 ? 11.227 -11.25 0.559 1 98.62 131 ASP B CA 1
ATOM 2279 C C . ASP B 1 131 ? 10.602 -12.414 -0.203 1 98.62 131 ASP B C 1
ATOM 2281 O O . ASP B 1 131 ? 9.594 -12.977 0.229 1 98.62 131 ASP B O 1
ATOM 2285 N N . ILE B 1 132 ? 11.195 -12.766 -1.365 1 98.56 132 ILE B N 1
ATOM 2286 C CA . ILE B 1 132 ? 10.742 -13.953 -2.078 1 98.56 132 ILE B CA 1
ATOM 2287 C C . ILE B 1 132 ? 10.859 -15.172 -1.169 1 98.56 132 ILE B C 1
ATOM 2289 O O . ILE B 1 132 ? 9.93 -15.984 -1.081 1 98.56 132 ILE B O 1
ATOM 2293 N N . LYS B 1 133 ? 11.945 -15.336 -0.524 1 98.06 133 LYS B N 1
ATOM 2294 C CA . LYS B 1 133 ? 12.188 -16.469 0.36 1 98.06 133 LYS B CA 1
ATOM 2295 C C . LYS B 1 133 ? 11.164 -16.516 1.492 1 98.06 133 LYS B C 1
ATOM 2297 O O . LYS B 1 133 ? 10.695 -17.594 1.869 1 98.06 133 LYS B O 1
ATOM 2302 N N . ILE B 1 134 ? 10.852 -15.375 2.068 1 98.19 134 ILE B N 1
ATOM 2303 C CA . ILE B 1 134 ? 9.852 -15.305 3.131 1 98.19 134 ILE B CA 1
ATOM 2304 C C . ILE B 1 134 ? 8.539 -15.906 2.643 1 98.19 134 ILE B C 1
ATOM 2306 O O . ILE B 1 134 ? 7.906 -16.688 3.354 1 98.19 134 ILE B O 1
ATOM 2310 N N . LEU B 1 135 ? 8.102 -15.492 1.459 1 98.31 135 LEU B N 1
ATOM 2311 C CA . LEU B 1 135 ? 6.855 -15.992 0.893 1 98.31 135 LEU B CA 1
ATOM 2312 C C . LEU B 1 135 ? 6.922 -17.5 0.679 1 98.31 135 LEU B C 1
ATOM 2314 O O . LEU B 1 135 ? 5.996 -18.234 1.046 1 98.31 135 LEU B O 1
ATOM 2318 N N . LYS B 1 136 ? 8 -17.953 0.119 1 97.06 136 LYS B N 1
ATOM 2319 C CA . LYS B 1 136 ? 8.156 -19.375 -0.214 1 97.06 136 LYS B CA 1
ATOM 2320 C C . LYS B 1 136 ? 8.234 -20.219 1.048 1 97.06 136 LYS B C 1
ATOM 2322 O O . LYS B 1 136 ? 7.777 -21.375 1.055 1 97.06 136 LYS B O 1
ATOM 2327 N N . ASP B 1 137 ? 8.742 -19.672 2.121 1 97.25 137 ASP B N 1
ATOM 2328 C CA . ASP B 1 137 ? 8.945 -20.422 3.355 1 97.25 137 ASP B CA 1
ATOM 2329 C C . ASP B 1 137 ? 7.723 -20.344 4.266 1 97.25 137 ASP B C 1
ATOM 2331 O O . ASP B 1 137 ? 7.633 -21.062 5.258 1 97.25 137 ASP B O 1
ATOM 2335 N N . SER B 1 138 ? 6.836 -19.516 3.965 1 97.19 138 SER B N 1
ATOM 2336 C CA . SER B 1 138 ? 5.699 -19.297 4.852 1 97.19 138 SER B CA 1
ATOM 2337 C C . SER B 1 138 ? 4.641 -20.375 4.68 1 97.19 138 SER B C 1
ATOM 2339 O O . SER B 1 138 ? 4.117 -20.578 3.58 1 97.19 138 SER B O 1
ATOM 2341 N N . PRO B 1 139 ? 4.223 -21.016 5.746 1 97.12 139 PRO B N 1
ATOM 2342 C CA . PRO B 1 139 ? 3.133 -21.984 5.652 1 97.12 139 PRO B CA 1
ATOM 2343 C C . PRO B 1 139 ? 1.766 -21.328 5.484 1 97.12 139 PRO B C 1
ATOM 2345 O O . PRO B 1 139 ? 0.773 -22.016 5.227 1 97.12 139 PRO B O 1
ATOM 2348 N N . LEU B 1 140 ? 1.725 -20 5.621 1 97.56 140 LEU B N 1
ATOM 2349 C CA . LEU B 1 140 ? 0.462 -19.281 5.555 1 97.56 140 LEU B CA 1
ATOM 2350 C C . LEU B 1 140 ? 0.208 -18.75 4.145 1 97.56 140 LEU B C 1
ATOM 2352 O O . LEU B 1 140 ? -0.89 -18.281 3.84 1 97.56 140 LEU B O 1
ATOM 2356 N N . VAL B 1 141 ? 1.245 -18.781 3.33 1 97.94 141 VAL B N 1
ATOM 2357 C CA . VAL B 1 141 ? 1.149 -18.312 1.951 1 97.94 141 VAL B CA 1
ATOM 2358 C C . VAL B 1 141 ? 1.1 -19.516 1.005 1 97.94 141 VAL B C 1
ATOM 2360 O O . VAL B 1 141 ? 1.888 -20.453 1.142 1 97.94 141 VAL B O 1
ATOM 2363 N N . LEU B 1 142 ? 0.134 -19.516 0.087 1 97.44 142 LEU B N 1
ATOM 2364 C CA . LEU B 1 142 ? -0.008 -20.594 -0.885 1 97.44 142 LEU B CA 1
ATOM 2365 C C . LEU B 1 142 ? 1.226 -20.688 -1.776 1 97.44 142 LEU B C 1
ATOM 2367 O O . LEU B 1 142 ? 1.935 -19.688 -1.968 1 97.44 142 LEU B O 1
ATOM 2371 N N . ASP B 1 143 ? 1.442 -21.891 -2.234 1 96.75 143 ASP B N 1
ATOM 2372 C CA . ASP B 1 143 ? 2.523 -22.094 -3.191 1 96.75 143 ASP B CA 1
ATOM 2373 C C . ASP B 1 143 ? 2.129 -21.609 -4.586 1 96.75 143 ASP B C 1
ATOM 2375 O O . ASP B 1 143 ? 1.614 -22.375 -5.395 1 96.75 143 ASP B O 1
ATOM 2379 N N . VAL B 1 144 ? 2.34 -20.406 -4.863 1 97.44 144 VAL B N 1
ATOM 2380 C CA . VAL B 1 144 ? 1.988 -19.75 -6.121 1 97.44 144 VAL B CA 1
ATOM 2381 C C . VAL B 1 144 ? 3.234 -19.125 -6.746 1 97.44 144 VAL B C 1
ATOM 2383 O O . VAL B 1 144 ? 4.258 -18.969 -6.078 1 97.44 144 VAL B O 1
ATOM 2386 N N . PRO B 1 145 ? 3.184 -18.75 -8.086 1 97.81 145 PRO B N 1
ATOM 2387 C CA . PRO B 1 145 ? 4.316 -18.031 -8.688 1 97.81 145 PRO B CA 1
ATOM 2388 C C . PRO B 1 145 ? 4.609 -16.703 -7.992 1 97.81 145 PRO B C 1
ATOM 2390 O O . PRO B 1 145 ? 3.689 -15.945 -7.688 1 97.81 145 PRO B O 1
ATOM 2393 N N . VAL B 1 146 ? 5.859 -16.531 -7.676 1 98.19 146 VAL B N 1
ATOM 2394 C CA . VAL B 1 146 ? 6.355 -15.289 -7.105 1 98.19 146 VAL B CA 1
ATOM 2395 C C . VAL B 1 146 ? 7.453 -14.711 -7.996 1 98.19 146 VAL B C 1
ATOM 2397 O O . VAL B 1 146 ? 8.406 -15.414 -8.359 1 98.19 146 VAL B O 1
ATOM 2400 N N . THR B 1 147 ? 7.324 -13.492 -8.438 1 98.38 147 THR B N 1
ATOM 2401 C CA . THR B 1 147 ? 8.312 -12.789 -9.242 1 98.38 147 THR B CA 1
ATOM 2402 C C . THR B 1 147 ? 8.742 -11.492 -8.57 1 98.38 147 THR B C 1
ATOM 2404 O O . THR B 1 147 ? 7.914 -10.773 -8.008 1 98.38 147 THR B O 1
ATOM 2407 N N . GLY B 1 148 ? 9.984 -11.219 -8.531 1 98.56 148 GLY B N 1
ATOM 2408 C CA . GLY B 1 148 ? 10.531 -10 -7.957 1 98.56 148 GLY B CA 1
ATOM 2409 C C . GLY B 1 148 ? 11.172 -9.086 -8.984 1 98.56 148 GLY B C 1
ATOM 2410 O O . GLY B 1 148 ? 11.859 -9.555 -9.891 1 98.56 148 GLY B O 1
ATOM 2411 N N . TYR B 1 149 ? 10.891 -7.797 -8.867 1 98.81 149 TYR B N 1
ATOM 2412 C CA . TYR B 1 149 ? 11.477 -6.793 -9.75 1 98.81 149 TYR B CA 1
ATOM 2413 C C . TYR B 1 149 ? 12.133 -5.676 -8.953 1 98.81 149 TYR B C 1
ATOM 2415 O O . TYR B 1 149 ? 11.766 -5.434 -7.797 1 98.81 149 TYR B O 1
ATOM 2423 N N . LEU B 1 150 ? 13.094 -5.047 -9.602 1 98.81 150 LEU B N 1
ATOM 2424 C CA . LEU B 1 150 ? 13.562 -3.717 -9.227 1 98.81 150 LEU B CA 1
ATOM 2425 C C . LEU B 1 150 ? 13.039 -2.658 -10.188 1 98.81 150 LEU B C 1
ATOM 2427 O O . LEU B 1 150 ? 13.219 -2.771 -11.406 1 98.81 150 LEU B O 1
ATOM 2431 N N . TYR B 1 151 ? 12.336 -1.725 -9.648 1 98.94 151 TYR B N 1
ATOM 2432 C CA . TYR B 1 151 ? 11.961 -0.547 -10.422 1 98.94 151 TYR B CA 1
ATOM 2433 C C . TYR B 1 151 ? 13.062 0.506 -10.383 1 98.94 151 TYR B C 1
ATOM 2435 O O . TYR B 1 151 ? 13.477 0.938 -9.305 1 98.94 151 TYR B O 1
ATOM 2443 N N . GLU B 1 152 ? 13.531 0.89 -11.531 1 98.88 152 GLU B N 1
ATOM 2444 C CA . GLU B 1 152 ? 14.523 1.958 -11.617 1 98.88 152 GLU B CA 1
ATOM 2445 C C . GLU B 1 152 ? 13.859 3.328 -11.672 1 98.88 152 GLU B C 1
ATOM 2447 O O . GLU B 1 152 ? 13.305 3.715 -12.703 1 98.88 152 GLU B O 1
ATOM 2452 N N . VAL B 1 153 ? 14.039 4.113 -10.602 1 98.75 153 VAL B N 1
ATOM 2453 C CA . VAL B 1 153 ? 13.359 5.402 -10.531 1 98.75 153 VAL B CA 1
ATOM 2454 C C . VAL B 1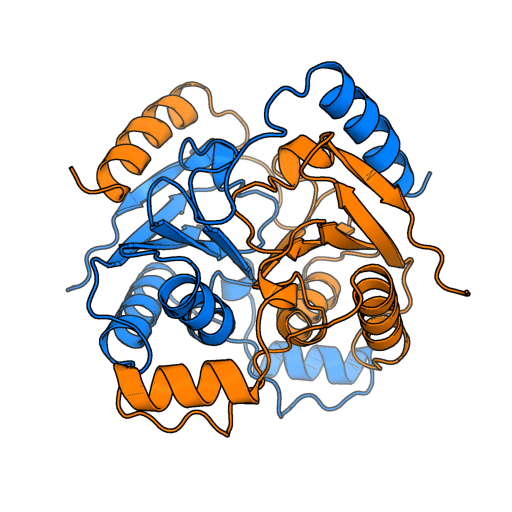 153 ? 13.945 6.355 -11.57 1 98.75 153 VAL B C 1
ATOM 2456 O O . VAL B 1 153 ? 13.273 7.289 -12.008 1 98.75 153 VAL B O 1
ATOM 2459 N N . GLU B 1 154 ? 15.141 6.105 -12 1 98.5 154 GLU B N 1
ATOM 2460 C CA . GLU B 1 154 ? 15.836 6.977 -12.945 1 98.5 154 GLU B CA 1
ATOM 2461 C C . GLU B 1 154 ? 15.336 6.754 -14.367 1 98.5 154 GLU B C 1
ATOM 2463 O O . GLU B 1 154 ? 15.297 7.688 -15.172 1 98.5 154 GLU B O 1
ATOM 2468 N N . THR B 1 155 ? 14.883 5.527 -14.719 1 98.69 155 THR B N 1
ATOM 2469 C CA . THR B 1 155 ? 14.602 5.203 -16.109 1 98.69 155 THR B CA 1
ATOM 2470 C C . THR B 1 155 ? 13.148 4.758 -16.281 1 98.69 155 THR B C 1
ATOM 2472 O O . THR B 1 155 ? 12.641 4.707 -17.406 1 98.69 155 THR B O 1
ATOM 2475 N N . GLY B 1 156 ? 12.5 4.391 -15.195 1 98.75 156 GLY B N 1
ATOM 2476 C CA . GLY B 1 156 ? 11.141 3.887 -15.258 1 98.75 156 GLY B CA 1
ATOM 2477 C C . GLY B 1 156 ? 11.07 2.393 -15.516 1 98.75 156 GLY B C 1
ATOM 2478 O O . GLY B 1 156 ? 9.984 1.802 -15.484 1 98.75 156 GLY B O 1
ATOM 2479 N N . LYS B 1 157 ? 12.188 1.723 -15.664 1 98.81 157 LYS B N 1
ATOM 2480 C CA . LYS B 1 157 ? 12.25 0.321 -16.062 1 98.81 157 LYS B CA 1
ATOM 2481 C C . LYS B 1 157 ? 12.125 -0.604 -14.859 1 98.81 157 LYS B C 1
ATOM 2483 O O . LYS B 1 157 ? 12.648 -0.306 -13.781 1 98.81 157 LYS B O 1
ATOM 2488 N N . ILE B 1 158 ? 11.383 -1.711 -15.086 1 98.88 158 ILE B N 1
ATOM 2489 C CA . ILE B 1 158 ? 11.469 -2.783 -14.102 1 98.88 158 ILE B CA 1
ATOM 2490 C C . ILE B 1 158 ? 12.453 -3.85 -14.586 1 98.88 158 ILE B C 1
ATOM 2492 O O . ILE B 1 158 ? 12.531 -4.141 -15.781 1 98.88 158 ILE B O 1
ATOM 2496 N N . VAL B 1 159 ? 13.25 -4.363 -13.664 1 98.69 159 VAL B N 1
ATOM 2497 C CA . VAL B 1 159 ? 14.266 -5.375 -13.945 1 98.69 159 VAL B CA 1
ATOM 2498 C C . VAL B 1 159 ? 14.016 -6.613 -13.094 1 98.69 159 VAL B C 1
ATOM 2500 O O . VAL B 1 159 ? 13.914 -6.52 -11.867 1 98.69 159 VAL B O 1
ATOM 2503 N N . LEU B 1 160 ? 13.93 -7.727 -13.75 1 98.38 160 LEU B N 1
ATOM 2504 C CA . LEU B 1 160 ? 13.695 -8.992 -13.062 1 98.38 160 LEU B CA 1
ATOM 2505 C C . LEU B 1 160 ? 14.859 -9.336 -12.141 1 98.38 160 LEU B C 1
ATOM 2507 O O . LEU B 1 160 ? 16.016 -9.203 -12.523 1 98.38 160 LEU B O 1
ATOM 2511 N N . VAL B 1 161 ? 14.5 -9.695 -10.898 1 98.06 161 VAL B N 1
ATOM 2512 C CA . VAL B 1 161 ? 15.508 -10.188 -9.961 1 98.06 161 VAL B CA 1
ATOM 2513 C C . VAL B 1 161 ? 15.508 -11.711 -9.961 1 98.06 161 VAL B C 1
ATOM 2515 O O . VAL B 1 161 ? 14.508 -12.344 -9.602 1 98.06 161 VAL B O 1
ATOM 2518 N N . GLU B 1 162 ? 16.578 -12.289 -10.336 1 93.31 162 GLU B N 1
ATOM 2519 C CA . GLU B 1 162 ? 16.703 -13.742 -10.336 1 93.31 162 GLU B CA 1
ATOM 2520 C C . GLU B 1 162 ? 16.734 -14.289 -8.906 1 93.31 162 GLU B C 1
ATOM 2522 O O . GLU B 1 162 ? 17.375 -13.695 -8.031 1 93.31 162 GLU B O 1
ATOM 2527 N N . GLU B 1 163 ? 15.945 -15.312 -8.578 1 85 163 GLU B N 1
ATOM 2528 C CA . GLU B 1 163 ? 15.883 -15.914 -7.25 1 85 163 GLU B CA 1
ATOM 2529 C C . GLU B 1 163 ? 17.25 -16.422 -6.812 1 85 163 GLU B C 1
ATOM 2531 O O . GLU B 1 163 ? 17.625 -16.328 -5.641 1 85 163 GLU B O 1
ATOM 2536 N N . SER B 1 164 ? 17.859 -17.25 -7.656 1 72.5 164 SER B N 1
ATOM 2537 C CA . SER B 1 164 ? 19.156 -17.828 -7.336 1 72.5 164 SER B CA 1
ATOM 2538 C C . SER B 1 164 ? 20.297 -16.953 -7.844 1 72.5 164 SER B C 1
ATOM 2540 O O . SER B 1 164 ? 20.172 -16.328 -8.898 1 72.5 164 SER B O 1
ATOM 2542 N N . GLN B 1 165 ? 21.172 -16.344 -6.871 1 52.47 165 GLN B N 1
ATOM 2543 C CA . GLN B 1 165 ? 22.422 -15.859 -7.441 1 52.47 165 GLN B CA 1
ATOM 2544 C C . GLN B 1 165 ? 23.266 -17.016 -7.965 1 52.47 165 GLN B C 1
ATOM 2546 O O . GLN B 1 165 ? 23.266 -18.109 -7.398 1 52.47 165 GLN B O 1
#

pLDDT: mean 97.32, std 4.79, range [52.47, 99.0]

Organism: Penicillium patulum (NCBI:txid5078)

Solvent-accessible surface area (backbone atoms only — not comparable to full-atom values): 17696 Å² total; per-residue (Å²): 130,60,69,65,59,52,25,54,57,32,16,54,58,41,32,76,72,54,83,66,41,80,63,58,77,47,26,71,65,22,30,35,37,34,21,34,15,48,13,66,57,48,66,44,63,44,38,58,53,56,74,22,32,33,34,42,32,20,32,65,63,26,45,46,87,76,36,45,71,37,51,39,47,39,37,77,76,37,56,34,58,32,41,38,39,35,38,51,53,91,44,73,40,59,75,54,45,60,68,56,51,41,52,49,41,31,70,75,58,70,43,90,52,85,86,58,83,72,75,49,48,87,43,75,70,56,49,48,41,50,36,51,47,50,49,72,68,32,80,75,44,76,98,51,60,71,49,37,30,37,31,32,52,61,58,50,41,69,41,81,52,70,77,71,130,130,61,69,65,59,52,24,52,56,31,14,53,59,41,30,75,71,54,84,66,41,80,64,58,78,47,25,72,67,22,30,36,37,34,21,35,17,49,12,67,57,48,66,42,63,47,38,58,53,55,73,21,32,34,33,43,32,20,31,63,64,26,45,43,86,77,37,46,71,36,49,39,48,39,38,78,75,38,57,34,58,32,40,39,37,35,39,51,54,90,45,73,41,58,74,53,44,59,69,54,52,42,51,48,40,30,71,74,58,71,42,89,52,84,87,60,82,72,74,49,47,88,44,74,70,55,48,47,41,52,38,51,47,52,50,74,69,33,81,75,43,76,95,49,60,72,49,36,30,36,31,32,53,61,57,48,40,71,41,81,52,72,79,72,131

Secondary structure (DSSP, 8-state):
--HHHHHHHHHHHHHHT---TT--SS-TT-EEEEEE--TT--HHHHHT--TTSEEEEEEGGG-GGGTHHHHHHHHHHH---EEEEEEESS-GGGG--HHHHHHHHHHHH----TT------S-HHHHHHHHHHHHHH-TTS-S--EEEEEE-TTT--EEEPPS--/--HHHHHHHHHHHHHHT---TT--SS-TT-EEEEEE--TT--HHHHHT--TTSEEEEEEGGG-GGGTHHHHHHHHHHH---EEEEEEESS-GGGG--HHHHHHHHHHHH----TT------S-HHHHHHHHHHHHHH-TTS-S--EEEEEE-TTT--EEEPPS--

InterPro domains:
  IPR001765 Carbonic anhydrase [PF00484] (32-99)
  IPR001765 Carbonic anhydrase [PTHR43175] (1-163)
  IPR001765 Carbonic anhydrase [SM00947] (24-162)
  IPR036874 Carbonic anhydrase superfamily [G3DSA:3.40.1050.10] (1-161)
  IPR036874 Carbonic anhydrase superfamily [SSF53056] (4-162)

Nearest PDB structures (foldseek):
  6jqc-assembly1_B  TM=9.740E-01  e=6.924E-27  Aspergillus fumigatus Af293
  6jqd-assembly1_B  TM=9.720E-01  e=3.995E-26  Aspergillus fumigatus Af293
  5ztp-assembly1_B  TM=9.318E-01  e=7.217E-22  Glaciozyma antarctica
  3las-assembly1_B  TM=9.620E-01  e=5.760E-21  Streptococcus mutans
  4yf5-assembly1_A  TM=9.621E-01  e=3.784E-20  Mycobacterium tuberculosis CDC1551

Sequence (330 aa):
MSVAKEFEAANANYVASFTKGDLQLPPQRKVAVVACMDARLDPARVLGLEEGDAHVIRNAGGRVSDALRSIIISQQLLGTREIVIVHHTNCGMLTFTDEGIRDKIRADLHQNVDHIAFLPFGDLEQSVRDDIKILKDSPLVLDVPVTGYLYEVETGKIVLVEESQMSVAKEFEAANANYVASFTKGDLQLPPQRKVAVVACMDARLDPARVLGLEEGDAHVIRNAGGRVSDALRSIIISQQLLGTREIVIVHHTNCGMLTFTDEGIRDKIRADLHQNVDHIAFLPFGDLEQSVRDDIKILKDSPLVLDVPVTGYLYEVETGKIVLVEESQ

Radius of gyration: 18.48 Å; Cα contacts (8 Å, |Δi|>4): 703; chains: 2; bounding box: 43×51×47 Å

Foldseek 3Di:
DPVVVVVVVVVVVVVVPDDCPPADDAQPQLEEEQEEPDPLDDPCVLVVDDPRHYHYHYYQQSALVVCVVVQLCNCPPRNRFEYEYEGEPPGPLQVADPVGVQVVCCVPVVDGDVVDDPDRDNDSLVSQLVRVVCQCPDPSHDPHHYWYWYQYSVPSDTDTRDNPD/DPVVVVVVVVVVVVVVPDDCPPADDAQPQLEEEQEEPDPLDDPCVLVVDDPRHYHYHYYQQSALVVCVVVQLCNCPPRNRFEYEYEGEPPGPLQVADPVGVQVVCCVPVVDGDVVDDPDRDNDSLVSQLVRVVCQCPDPSHDDHHYWYWYQYSVPSDTHTRDNPD